Protein AF-A0A2E5YS94-F1 (afdb_monomer)

Structure (mmCIF, N/CA/C/O backbone):
data_AF-A0A2E5YS94-F1
#
_entry.id   AF-A0A2E5YS94-F1
#
loop_
_atom_site.group_PDB
_atom_site.id
_atom_site.type_symbol
_atom_site.label_atom_id
_atom_site.label_alt_id
_atom_site.label_comp_id
_atom_site.label_asym_id
_atom_site.label_entity_id
_atom_site.label_seq_id
_atom_site.pdbx_PDB_ins_code
_atom_site.Cartn_x
_atom_site.Cartn_y
_atom_site.Cartn_z
_atom_site.occupancy
_atom_site.B_iso_or_equiv
_atom_site.auth_seq_id
_atom_site.auth_comp_id
_atom_site.auth_asym_id
_atom_site.auth_atom_id
_atom_site.pdbx_PDB_model_num
ATOM 1 N N . MET A 1 1 ? 24.625 27.456 -20.717 1.00 36.41 1 MET A N 1
ATOM 2 C CA . MET A 1 1 ? 24.879 26.157 -21.375 1.00 36.41 1 MET A CA 1
ATOM 3 C C . MET A 1 1 ? 25.627 25.274 -20.383 1.00 36.41 1 MET A C 1
ATOM 5 O O . MET A 1 1 ? 26.798 25.512 -20.169 1.00 36.41 1 MET A O 1
ATOM 9 N N . GLY A 1 2 ? 25.037 24.349 -19.640 1.00 39.19 2 GLY A N 1
ATOM 10 C CA . GLY A 1 2 ? 23.643 24.055 -19.337 1.00 39.19 2 GLY A CA 1
ATOM 11 C C . GLY A 1 2 ? 23.580 23.777 -17.833 1.00 39.19 2 GLY A C 1
ATOM 12 O O . GLY A 1 2 ? 24.476 23.140 -17.282 1.00 39.19 2 GLY A O 1
ATOM 13 N N . ASP A 1 3 ? 22.567 24.335 -17.184 1.00 29.34 3 ASP A N 1
ATOM 14 C CA . ASP A 1 3 ? 22.251 24.067 -15.788 1.00 29.34 3 ASP A CA 1
ATOM 15 C C . ASP A 1 3 ? 21.700 22.638 -15.707 1.00 29.34 3 ASP A C 1
ATOM 17 O O . ASP A 1 3 ? 20.654 22.329 -16.284 1.00 29.34 3 ASP A O 1
ATOM 21 N N . GLN A 1 4 ? 22.461 21.732 -15.093 1.00 33.88 4 GLN A N 1
ATOM 22 C CA . GLN A 1 4 ? 22.005 20.374 -14.833 1.00 33.88 4 GLN A CA 1
ATOM 23 C C . GLN A 1 4 ? 21.021 20.439 -13.671 1.00 33.88 4 GLN A C 1
ATOM 25 O O . GLN A 1 4 ? 21.405 20.347 -12.505 1.00 33.88 4 GLN A O 1
ATOM 30 N N . GLY A 1 5 ? 19.744 20.605 -14.016 1.00 31.08 5 GLY A N 1
ATOM 31 C CA . GLY A 1 5 ? 18.613 20.468 -13.111 1.00 31.08 5 GLY A CA 1
ATOM 32 C C . GLY A 1 5 ? 18.555 19.056 -12.538 1.00 31.08 5 GLY A C 1
ATOM 33 O O . GLY A 1 5 ? 17.805 18.204 -13.009 1.00 31.08 5 GLY A O 1
ATOM 34 N N . GLY A 1 6 ? 19.357 18.809 -11.503 1.00 33.84 6 GLY A N 1
ATOM 35 C CA . GLY A 1 6 ? 19.202 17.691 -10.591 1.00 33.84 6 GLY A CA 1
ATOM 36 C C . GLY A 1 6 ? 17.886 17.866 -9.850 1.00 33.84 6 GLY A C 1
ATOM 37 O O . GLY A 1 6 ? 17.846 18.460 -8.770 1.00 33.84 6 GLY A O 1
ATOM 38 N N . GLY A 1 7 ? 16.808 17.378 -10.463 1.00 31.78 7 GLY A N 1
ATOM 39 C CA . GLY A 1 7 ? 15.497 17.244 -9.852 1.00 31.78 7 GLY A CA 1
ATOM 40 C C . GLY A 1 7 ? 15.612 16.338 -8.635 1.00 31.78 7 GLY A C 1
ATOM 41 O O . GLY A 1 7 ? 15.482 15.121 -8.729 1.00 31.78 7 GLY A O 1
ATOM 42 N N . HIS A 1 8 ? 15.893 16.942 -7.484 1.00 33.47 8 HIS A N 1
ATOM 43 C CA . HIS A 1 8 ? 15.768 16.305 -6.188 1.00 33.47 8 HIS A CA 1
ATOM 44 C C . HIS A 1 8 ? 14.280 16.023 -5.992 1.00 33.47 8 HIS A C 1
ATOM 46 O O . HIS A 1 8 ? 13.525 16.882 -5.529 1.00 33.47 8 HIS A O 1
ATOM 52 N N . SER A 1 9 ? 13.843 14.836 -6.418 1.00 39.53 9 SER A N 1
ATOM 53 C CA . SER A 1 9 ? 12.488 14.379 -6.151 1.00 39.53 9 SER A CA 1
ATOM 54 C C . SER A 1 9 ? 12.299 14.415 -4.635 1.00 39.53 9 SER A C 1
ATOM 56 O O . SER A 1 9 ? 13.073 13.840 -3.868 1.00 39.53 9 SER A O 1
ATOM 58 N N . ARG A 1 10 ? 11.275 15.147 -4.186 1.00 44.28 10 ARG A N 1
ATOM 59 C CA . ARG A 1 10 ? 10.891 15.260 -2.769 1.00 44.28 10 ARG A CA 1
ATOM 60 C C . ARG A 1 10 ? 10.381 13.926 -2.193 1.00 44.28 10 ARG A C 1
ATOM 62 O O . ARG A 1 10 ? 10.027 13.854 -1.021 1.00 44.28 10 ARG A O 1
ATOM 69 N N . SER A 1 11 ? 10.392 12.862 -2.996 1.00 47.03 11 SER A N 1
ATOM 70 C CA . SER A 1 11 ? 10.355 11.466 -2.579 1.00 47.03 11 SER A CA 1
ATOM 71 C C . SER A 1 11 ? 11.798 10.968 -2.432 1.00 47.03 11 SER A C 1
ATOM 73 O O . SER A 1 11 ? 12.486 10.751 -3.423 1.00 47.03 11 SER A O 1
ATOM 75 N N . GLY A 1 12 ? 12.279 10.792 -1.198 1.00 56.25 12 GLY A N 1
ATOM 76 C CA . GLY A 1 12 ? 13.671 10.426 -0.875 1.00 56.25 12 GLY A CA 1
ATOM 77 C C . GLY A 1 12 ? 14.161 9.044 -1.350 1.00 56.25 12 GLY A C 1
ATOM 78 O O . GLY A 1 12 ? 15.071 8.481 -0.744 1.00 56.25 12 GLY A O 1
ATOM 79 N N . LEU A 1 13 ? 13.574 8.464 -2.397 1.00 66.94 13 LEU A N 1
ATOM 80 C CA . LEU A 1 13 ? 14.035 7.250 -3.058 1.00 66.94 13 LEU A CA 1
ATOM 81 C C . LEU A 1 13 ? 14.157 7.473 -4.563 1.00 66.94 13 LEU A C 1
ATOM 83 O O . LEU A 1 13 ? 13.181 7.800 -5.235 1.00 66.94 13 LEU A O 1
ATOM 87 N N . THR A 1 14 ? 15.341 7.197 -5.103 1.00 86.00 14 THR A N 1
ATOM 88 C CA . THR A 1 14 ? 15.513 7.043 -6.549 1.00 86.00 14 THR A CA 1
ATOM 89 C C . THR A 1 14 ? 14.735 5.818 -7.038 1.00 86.00 14 THR A C 1
ATOM 91 O O . THR A 1 14 ? 14.534 4.855 -6.288 1.00 86.00 14 THR A O 1
ATOM 94 N N . ARG A 1 15 ? 14.335 5.812 -8.317 1.00 91.12 15 ARG A N 1
ATOM 95 C CA . ARG A 1 15 ? 13.712 4.645 -8.972 1.00 91.12 15 ARG A CA 1
ATOM 96 C C . ARG A 1 15 ? 14.505 3.360 -8.721 1.00 91.12 15 ARG A C 1
ATOM 98 O O . ARG A 1 15 ? 13.921 2.337 -8.382 1.00 91.12 15 ARG A O 1
ATOM 105 N N . GLU A 1 16 ? 15.826 3.417 -8.870 1.00 91.50 16 GLU A N 1
ATOM 106 C CA . GLU A 1 16 ? 16.715 2.269 -8.669 1.00 91.50 16 GLU A CA 1
ATOM 107 C C . GLU A 1 16 ? 16.661 1.752 -7.225 1.00 91.50 16 GLU A C 1
ATOM 109 O O . GLU A 1 16 ? 16.495 0.553 -6.991 1.00 91.50 16 GLU A O 1
ATOM 114 N N . ALA A 1 17 ? 16.733 2.655 -6.244 1.00 91.62 17 ALA A N 1
ATOM 115 C CA . ALA A 1 17 ? 16.651 2.284 -4.838 1.00 91.62 17 ALA A CA 1
ATOM 116 C C . ALA A 1 17 ? 15.277 1.687 -4.486 1.00 91.62 17 ALA A C 1
ATOM 118 O O . ALA A 1 17 ? 15.210 0.721 -3.721 1.00 91.62 17 ALA A O 1
ATOM 119 N N . LEU A 1 18 ? 14.194 2.205 -5.077 1.00 94.06 18 LEU A N 1
ATOM 120 C CA . LEU A 1 18 ? 12.846 1.664 -4.920 1.00 94.06 18 LEU A CA 1
ATOM 121 C C . LEU A 1 18 ? 12.717 0.264 -5.546 1.00 94.06 18 LEU A C 1
ATOM 123 O O . LEU A 1 18 ? 12.272 -0.665 -4.868 1.00 94.06 18 LEU A O 1
ATOM 127 N N . ALA A 1 19 ? 13.176 0.078 -6.787 1.00 95.81 19 ALA A N 1
ATOM 128 C CA . ALA A 1 19 ? 13.187 -1.222 -7.464 1.00 95.81 19 ALA A CA 1
ATOM 129 C C . ALA A 1 19 ? 13.991 -2.256 -6.659 1.00 95.81 19 ALA A C 1
ATOM 131 O O . ALA A 1 19 ? 13.513 -3.356 -6.374 1.00 95.81 19 ALA A O 1
ATOM 132 N N . GLY A 1 20 ? 15.177 -1.865 -6.186 1.00 94.75 20 GLY A N 1
ATOM 133 C CA . GLY A 1 20 ? 16.040 -2.691 -5.348 1.00 94.75 20 GLY A CA 1
ATOM 134 C C . GLY A 1 20 ? 15.472 -2.995 -3.958 1.00 94.75 20 GLY A C 1
ATOM 135 O O . GLY A 1 20 ? 15.969 -3.921 -3.306 1.00 94.75 20 GLY A O 1
ATOM 136 N N . ALA A 1 21 ? 14.442 -2.270 -3.508 1.00 94.94 21 ALA A N 1
ATOM 137 C CA . ALA A 1 21 ? 13.751 -2.462 -2.234 1.00 94.94 21 ALA A CA 1
ATOM 138 C C . ALA A 1 21 ? 12.452 -3.280 -2.348 1.00 94.94 21 ALA A C 1
ATOM 140 O O . ALA A 1 21 ? 11.960 -3.737 -1.318 1.00 94.94 21 ALA A O 1
ATOM 141 N N . MET A 1 22 ? 11.921 -3.540 -3.547 1.00 96.12 22 MET A N 1
ATOM 142 C CA . MET A 1 22 ? 10.683 -4.313 -3.751 1.00 96.12 22 MET A CA 1
ATOM 143 C C . MET A 1 22 ? 10.721 -5.721 -3.113 1.00 96.12 22 MET A C 1
ATOM 145 O O . MET A 1 22 ? 11.803 -6.252 -2.820 1.00 96.12 22 MET A O 1
ATOM 149 N N . PRO A 1 23 ? 9.562 -6.370 -2.876 1.00 96.88 23 PRO A N 1
ATOM 150 C CA . PRO A 1 23 ? 9.517 -7.774 -2.475 1.00 96.88 23 PRO A CA 1
ATOM 151 C C . PRO A 1 23 ? 10.349 -8.675 -3.399 1.00 96.88 23 PRO A C 1
ATOM 153 O O . PRO A 1 23 ? 10.361 -8.499 -4.614 1.00 96.88 23 PRO A O 1
ATOM 156 N N . ARG A 1 24 ? 11.046 -9.663 -2.820 1.00 95.56 24 ARG A N 1
ATOM 157 C CA . ARG A 1 24 ? 12.004 -10.507 -3.560 1.00 95.56 24 ARG A CA 1
ATOM 158 C C . ARG A 1 24 ? 11.378 -11.268 -4.726 1.00 95.56 24 ARG A C 1
ATOM 160 O O . ARG A 1 24 ? 12.038 -11.396 -5.746 1.00 95.56 24 ARG A O 1
ATOM 167 N N . SER A 1 25 ? 10.147 -11.753 -4.575 1.00 96.81 25 SER A N 1
ATOM 168 C CA . SER A 1 25 ? 9.416 -12.424 -5.655 1.00 96.81 25 SER A CA 1
ATOM 169 C C . SER A 1 25 ? 9.249 -11.504 -6.863 1.00 96.81 25 SER A C 1
ATOM 171 O O . SER A 1 25 ? 9.640 -11.870 -7.959 1.00 96.81 25 SER A O 1
ATOM 173 N N . LEU A 1 26 ? 8.828 -10.256 -6.648 1.00 97.25 26 LEU A N 1
ATOM 174 C CA . LEU A 1 26 ? 8.667 -9.276 -7.728 1.00 97.25 26 LEU A CA 1
ATOM 175 C C . LEU A 1 26 ? 9.990 -8.866 -8.384 1.00 97.25 26 LEU A C 1
ATOM 177 O O . LEU A 1 26 ? 10.011 -8.556 -9.572 1.00 97.25 26 LEU A O 1
ATOM 181 N N . ILE A 1 27 ? 11.094 -8.863 -7.633 1.00 96.38 27 ILE A N 1
ATOM 182 C CA . ILE A 1 27 ? 12.433 -8.664 -8.207 1.00 96.38 27 ILE A CA 1
ATOM 183 C C . ILE A 1 27 ? 12.813 -9.863 -9.081 1.00 96.38 27 ILE A C 1
ATOM 185 O O . ILE A 1 27 ? 13.228 -9.672 -10.219 1.00 96.38 27 ILE A O 1
ATOM 189 N N . ALA A 1 28 ? 12.651 -11.085 -8.569 1.00 96.38 28 ALA A N 1
ATOM 190 C CA . ALA A 1 28 ? 12.982 -12.313 -9.293 1.00 96.38 28 ALA A CA 1
ATOM 191 C C . ALA A 1 28 ? 12.127 -12.502 -10.558 1.00 96.38 28 ALA A C 1
ATOM 193 O O . ALA A 1 28 ? 12.616 -13.019 -11.555 1.00 96.38 28 ALA A O 1
ATOM 194 N N . GLU A 1 29 ? 10.878 -12.040 -10.531 1.00 96.25 29 GLU A N 1
ATOM 195 C CA . GLU A 1 29 ? 9.954 -12.033 -11.670 1.00 96.25 29 GLU A CA 1
ATOM 196 C C . GLU A 1 29 ? 10.225 -10.888 -12.670 1.00 96.25 29 GLU A C 1
ATOM 198 O O . GLU A 1 29 ? 9.516 -10.772 -13.666 1.00 96.25 29 GLU A O 1
ATOM 203 N N . GLY A 1 30 ? 11.197 -10.001 -12.415 1.00 95.69 30 GLY A N 1
ATOM 204 C CA . GLY A 1 30 ? 11.502 -8.862 -13.295 1.00 95.69 30 GLY A CA 1
ATOM 205 C C . GLY A 1 30 ? 10.452 -7.740 -13.286 1.00 95.69 30 GLY A C 1
ATOM 206 O O . GLY A 1 30 ? 10.444 -6.884 -14.165 1.00 95.69 30 GLY A O 1
ATOM 207 N N . ARG A 1 31 ? 9.556 -7.713 -12.292 1.00 96.62 31 ARG A N 1
ATOM 208 C CA . ARG A 1 31 ? 8.431 -6.757 -12.193 1.00 96.62 31 ARG A CA 1
ATOM 209 C C . ARG A 1 31 ? 8.787 -5.487 -11.417 1.00 96.62 31 ARG A C 1
ATOM 211 O O . ARG A 1 31 ? 8.121 -4.462 -11.538 1.00 96.62 31 ARG A O 1
ATOM 218 N N . ALA A 1 32 ? 9.844 -5.545 -10.606 1.00 95.94 32 ALA A N 1
ATOM 219 C CA . ALA A 1 32 ? 10.215 -4.474 -9.681 1.00 95.94 32 ALA A CA 1
ATOM 220 C C . ALA A 1 32 ? 10.527 -3.132 -10.364 1.00 95.94 32 ALA A C 1
ATOM 222 O O . ALA A 1 32 ? 10.193 -2.081 -9.820 1.00 95.94 32 ALA A O 1
ATOM 223 N N . GLU A 1 33 ? 11.156 -3.156 -11.539 1.00 95.62 33 GLU A N 1
ATOM 224 C CA . GLU A 1 33 ? 11.571 -1.939 -12.239 1.00 95.62 33 GLU A CA 1
ATOM 225 C C . GLU A 1 33 ? 10.386 -1.162 -12.815 1.00 95.62 33 GLU A C 1
ATOM 227 O O . GLU A 1 33 ? 10.286 0.047 -12.603 1.00 95.62 33 GLU A O 1
ATOM 232 N N . ARG A 1 34 ? 9.451 -1.860 -13.470 1.00 96.00 34 ARG A N 1
ATOM 233 C CA . ARG A 1 34 ? 8.215 -1.259 -13.990 1.00 96.00 34 ARG A CA 1
ATOM 234 C C . ARG A 1 34 ? 7.374 -0.662 -12.866 1.00 96.00 34 ARG A C 1
ATOM 236 O O . ARG A 1 34 ? 6.922 0.473 -12.986 1.00 96.00 34 ARG A O 1
ATOM 243 N N . LEU A 1 35 ? 7.229 -1.390 -11.756 1.00 97.00 35 LEU A N 1
ATOM 244 C CA . LEU A 1 35 ? 6.558 -0.882 -10.560 1.00 97.00 35 LEU A CA 1
ATOM 245 C C . LEU A 1 35 ? 7.230 0.380 -10.020 1.00 97.00 35 LEU A C 1
ATOM 247 O O . LEU A 1 35 ? 6.544 1.348 -9.720 1.00 97.00 35 LEU A O 1
ATOM 251 N N . ALA A 1 36 ? 8.558 0.389 -9.894 1.00 96.88 36 ALA A N 1
ATOM 252 C CA . ALA A 1 36 ? 9.275 1.551 -9.381 1.00 96.88 36 ALA A CA 1
ATOM 253 C C . ALA A 1 36 ? 9.157 2.772 -10.308 1.00 96.88 36 ALA A C 1
ATOM 255 O O . ALA A 1 36 ? 9.045 3.893 -9.817 1.00 96.88 36 ALA A O 1
ATOM 256 N N . LEU A 1 37 ? 9.166 2.561 -11.628 1.00 95.88 37 LEU A N 1
ATOM 257 C CA . LEU A 1 37 ? 8.985 3.624 -12.615 1.00 95.88 37 LEU A CA 1
ATOM 258 C C . LEU A 1 37 ? 7.601 4.277 -12.495 1.00 95.88 37 LEU A C 1
ATOM 260 O O . LEU A 1 37 ? 7.521 5.493 -12.331 1.00 95.88 37 LEU A O 1
ATOM 264 N N . ASP A 1 38 ? 6.530 3.481 -12.535 1.00 96.88 38 ASP A N 1
ATOM 265 C CA . ASP A 1 38 ? 5.156 3.989 -12.410 1.00 96.88 38 ASP A CA 1
ATOM 266 C C . ASP A 1 38 ? 4.925 4.648 -11.041 1.00 96.88 38 ASP A C 1
ATOM 268 O O . ASP A 1 38 ? 4.337 5.726 -10.952 1.00 96.88 38 ASP A O 1
ATOM 272 N N . TRP A 1 39 ? 5.474 4.063 -9.974 1.00 97.19 39 TRP A N 1
ATOM 273 C CA . TRP A 1 39 ? 5.382 4.615 -8.626 1.00 97.19 39 TRP A CA 1
ATOM 274 C C . TRP A 1 39 ? 5.988 6.015 -8.523 1.00 97.19 39 TRP A C 1
ATOM 276 O O . TRP A 1 39 ? 5.341 6.916 -7.990 1.00 97.19 39 TRP A O 1
ATOM 286 N N . VAL A 1 40 ? 7.210 6.213 -9.030 1.00 96.12 40 VAL A N 1
ATOM 287 C CA . VAL A 1 40 ? 7.873 7.528 -9.025 1.00 96.12 40 VAL A CA 1
ATOM 288 C C . VAL A 1 40 ? 7.088 8.522 -9.878 1.00 96.12 40 VAL A C 1
ATOM 290 O O . VAL A 1 40 ? 6.778 9.607 -9.395 1.00 96.12 40 VAL A O 1
ATOM 293 N N . ALA A 1 41 ? 6.662 8.125 -11.082 1.00 95.88 41 ALA A N 1
ATOM 294 C CA . ALA A 1 41 ? 5.882 8.991 -11.967 1.00 95.88 41 ALA A CA 1
ATOM 295 C C . ALA A 1 41 ? 4.569 9.473 -11.319 1.00 95.88 41 ALA A C 1
ATOM 297 O O . ALA A 1 41 ? 4.186 10.636 -11.459 1.00 95.88 41 ALA A O 1
ATOM 298 N N . ARG A 1 42 ? 3.883 8.604 -10.566 1.00 96.75 42 ARG A N 1
ATOM 299 C CA . ARG A 1 42 ? 2.663 8.965 -9.824 1.00 96.75 42 ARG A CA 1
ATOM 300 C C . ARG A 1 42 ? 2.934 9.901 -8.656 1.00 96.75 42 ARG A C 1
ATOM 302 O O . ARG A 1 42 ? 2.129 10.795 -8.410 1.00 96.75 42 ARG A O 1
ATOM 309 N N . VAL A 1 43 ? 4.037 9.700 -7.938 1.00 96.31 43 VAL A N 1
ATOM 310 C CA . VAL A 1 43 ? 4.437 10.607 -6.855 1.00 96.31 43 VAL A CA 1
ATOM 311 C C . VAL A 1 43 ? 4.773 11.989 -7.411 1.00 96.31 43 VAL A C 1
ATOM 313 O O . VAL A 1 43 ? 4.297 12.982 -6.866 1.00 96.31 43 VAL A O 1
ATOM 316 N N . ASP A 1 44 ? 5.537 12.061 -8.502 1.00 95.00 44 ASP A N 1
ATOM 317 C CA . ASP A 1 44 ? 5.898 13.332 -9.136 1.00 95.00 44 ASP A CA 1
ATOM 318 C C . ASP A 1 44 ? 4.647 14.078 -9.627 1.00 95.00 44 ASP A C 1
ATOM 320 O O . ASP A 1 44 ? 4.518 15.282 -9.398 1.00 95.00 44 ASP A O 1
ATOM 324 N N . ARG A 1 45 ? 3.676 13.357 -10.210 1.00 96.00 45 ARG A N 1
ATOM 325 C CA . ARG A 1 45 ? 2.370 13.920 -10.586 1.00 96.00 45 ARG A CA 1
ATOM 326 C C . ARG A 1 45 ? 1.613 14.476 -9.380 1.00 96.00 45 ARG A C 1
ATOM 328 O O . ARG A 1 45 ? 1.200 15.629 -9.419 1.00 96.00 45 ARG A O 1
ATOM 335 N N . ALA A 1 46 ? 1.484 13.699 -8.303 1.00 95.06 46 ALA A N 1
ATOM 336 C CA . ALA A 1 46 ? 0.802 14.156 -7.093 1.00 95.06 46 ALA A CA 1
ATOM 337 C C . ALA A 1 46 ? 1.450 15.434 -6.531 1.00 95.06 46 ALA A C 1
ATOM 339 O O . ALA A 1 46 ? 0.760 16.391 -6.192 1.00 95.06 46 ALA A O 1
ATOM 340 N N . VAL A 1 47 ? 2.784 15.500 -6.500 1.00 94.38 47 VAL A N 1
ATOM 341 C CA . VAL A 1 47 ? 3.500 16.702 -6.048 1.00 94.38 47 VAL A CA 1
ATOM 342 C C . VAL A 1 47 ? 3.229 17.903 -6.958 1.00 94.38 47 VAL A C 1
ATOM 344 O O . VAL A 1 47 ? 3.039 19.008 -6.446 1.00 94.38 47 VAL A O 1
ATOM 347 N N . ALA A 1 48 ? 3.204 17.711 -8.279 1.00 94.88 48 ALA A N 1
ATOM 348 C CA . ALA A 1 48 ? 2.896 18.776 -9.237 1.00 94.88 48 ALA A CA 1
ATOM 349 C C . ALA A 1 48 ? 1.465 19.318 -9.072 1.00 94.88 48 ALA A C 1
ATOM 351 O O . ALA A 1 48 ? 1.236 20.512 -9.248 1.00 94.88 48 ALA A O 1
ATOM 352 N N . GLU A 1 49 ? 0.529 18.460 -8.672 1.00 95.56 49 GLU A N 1
ATOM 353 C CA . GLU A 1 49 ? -0.871 18.805 -8.397 1.00 95.56 49 GLU A CA 1
ATOM 354 C C . GLU A 1 49 ? -1.087 19.403 -6.990 1.00 95.56 49 GLU A C 1
ATOM 356 O O . GLU A 1 49 ? -2.202 19.779 -6.639 1.00 95.56 49 GLU A O 1
ATOM 361 N N . GLY A 1 50 ? -0.034 19.526 -6.171 1.00 93.69 50 GLY A N 1
ATOM 362 C CA . GLY A 1 50 ? -0.136 20.015 -4.790 1.00 93.69 50 GLY A CA 1
ATOM 363 C C . GLY A 1 50 ? -0.714 18.990 -3.805 1.00 93.69 50 GLY A C 1
ATOM 364 O O . GLY A 1 50 ? -1.058 19.338 -2.673 1.00 93.69 50 GLY A O 1
ATOM 365 N N . GLU A 1 51 ? -0.795 17.728 -4.216 1.00 94.12 51 GLU A N 1
ATOM 366 C CA . GLU A 1 51 ? -1.294 16.604 -3.433 1.00 94.12 51 GLU A CA 1
ATOM 367 C C . GLU A 1 51 ? -0.186 15.976 -2.557 1.00 94.12 51 GLU A C 1
ATOM 369 O O . GLU A 1 51 ? 1.015 16.200 -2.760 1.00 94.12 51 GLU A O 1
ATOM 374 N N . PRO A 1 52 ? -0.551 15.156 -1.553 1.00 93.69 52 PRO A N 1
ATOM 375 C CA . PRO A 1 52 ? 0.414 14.381 -0.779 1.00 93.69 52 PRO A CA 1
ATOM 376 C C . PRO A 1 52 ? 1.311 13.499 -1.665 1.00 93.69 52 PRO A C 1
ATOM 378 O O . PRO A 1 52 ? 0.820 12.793 -2.543 1.00 93.69 52 PRO A O 1
ATOM 381 N N . ALA A 1 53 ? 2.619 13.481 -1.379 1.00 94.50 53 ALA A N 1
ATOM 382 C CA . ALA A 1 53 ? 3.657 12.793 -2.159 1.00 94.50 53 ALA A CA 1
ATOM 383 C C . ALA A 1 53 ? 3.657 11.255 -1.993 1.00 94.50 53 ALA A C 1
ATOM 385 O O . ALA A 1 53 ? 4.631 10.647 -1.532 1.00 94.50 53 ALA A O 1
ATOM 386 N N . PHE A 1 54 ? 2.550 10.626 -2.373 1.00 95.94 54 PHE A N 1
ATOM 387 C CA . PHE A 1 54 ? 2.350 9.182 -2.401 1.00 95.94 54 PHE A CA 1
ATOM 388 C C . PHE A 1 54 ? 1.842 8.765 -3.780 1.00 95.94 54 PHE A C 1
ATOM 390 O O . PHE A 1 54 ? 1.104 9.524 -4.410 1.00 95.94 54 PHE A O 1
ATOM 397 N N . PRO A 1 55 ? 2.172 7.555 -4.256 1.00 97.12 55 PRO A N 1
ATOM 398 C CA . PRO A 1 55 ? 1.552 7.059 -5.471 1.00 97.12 55 PRO A CA 1
ATOM 399 C C . PRO A 1 55 ? 0.059 6.808 -5.215 1.00 97.12 55 PRO A C 1
ATOM 401 O O . PRO A 1 55 ? -0.338 6.344 -4.139 1.00 97.12 55 PRO A O 1
ATOM 404 N N . ARG A 1 56 ? -0.762 7.099 -6.222 1.00 96.94 56 ARG A N 1
ATOM 405 C CA . ARG A 1 56 ? -2.220 6.966 -6.158 1.00 96.94 56 ARG A CA 1
ATOM 406 C C . ARG A 1 56 ? -2.696 5.953 -7.190 1.00 96.94 56 ARG A C 1
ATOM 408 O O . ARG A 1 56 ? -2.273 6.005 -8.350 1.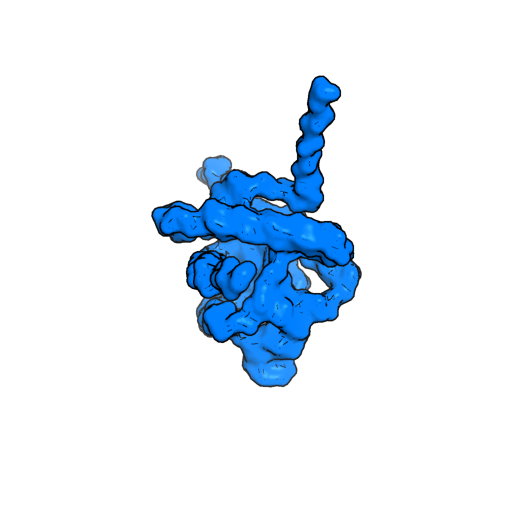00 96.94 56 ARG A O 1
ATOM 415 N N . TYR A 1 57 ? -3.550 5.028 -6.760 1.00 97.44 57 TYR A N 1
ATOM 416 C CA . TYR A 1 57 ? -4.103 3.975 -7.611 1.00 97.44 57 TYR A CA 1
ATOM 417 C C . TYR A 1 57 ? -5.614 3.823 -7.404 1.00 97.44 57 TYR A C 1
ATOM 419 O O . TYR A 1 57 ? -6.071 3.889 -6.266 1.00 97.44 57 TYR A O 1
ATOM 427 N N . PRO A 1 58 ? -6.398 3.526 -8.451 1.00 96.62 58 PRO A N 1
ATOM 428 C CA . 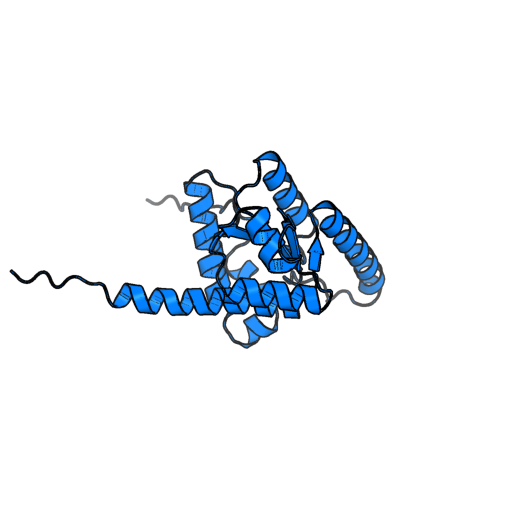PRO A 1 58 ? -7.823 3.253 -8.297 1.00 96.62 58 PRO A CA 1
ATOM 429 C C . PRO A 1 58 ? -8.073 1.951 -7.528 1.00 96.62 58 PRO A C 1
ATOM 431 O O . PRO A 1 58 ? -7.404 0.939 -7.775 1.00 96.62 58 PRO A O 1
ATOM 434 N N . LEU A 1 59 ? -9.080 1.937 -6.644 1.00 96.50 59 LEU A N 1
ATOM 435 C CA . LEU A 1 59 ? -9.517 0.712 -5.966 1.00 96.50 59 LEU A CA 1
ATOM 436 C C . LEU A 1 59 ? -10.230 -0.218 -6.960 1.00 96.50 59 LEU A C 1
ATOM 438 O O . LEU A 1 59 ? -11.436 -0.131 -7.173 1.00 96.50 59 LEU A O 1
ATOM 442 N N . CYS A 1 60 ? -9.493 -1.147 -7.566 1.00 96.00 60 CYS A N 1
ATOM 443 C CA . CYS A 1 60 ? -10.065 -2.128 -8.488 1.00 96.00 60 CYS A CA 1
ATOM 444 C C . CYS A 1 60 ? -10.447 -3.449 -7.793 1.00 96.00 60 CYS A C 1
ATOM 446 O O . CYS A 1 60 ? -10.038 -3.728 -6.663 1.00 96.00 60 CYS A O 1
ATOM 448 N N . ALA A 1 61 ? -11.175 -4.314 -8.508 1.00 96.38 61 ALA A N 1
ATOM 449 C CA . ALA A 1 61 ? -11.553 -5.645 -8.026 1.00 96.38 61 ALA A CA 1
ATOM 450 C C . ALA A 1 61 ? -10.344 -6.491 -7.579 1.00 96.38 61 ALA A C 1
ATOM 452 O O . ALA A 1 61 ? -10.391 -7.120 -6.525 1.00 96.38 61 ALA A O 1
ATOM 453 N N . GLY A 1 62 ? -9.232 -6.449 -8.323 1.00 97.56 62 GLY A N 1
ATOM 454 C CA . GLY A 1 62 ? -8.009 -7.169 -7.957 1.00 97.56 62 GLY A CA 1
ATOM 455 C C . GLY A 1 62 ? -7.420 -6.705 -6.620 1.00 97.56 62 GLY A C 1
ATOM 456 O O . GLY A 1 62 ? -7.035 -7.533 -5.796 1.00 97.56 62 GLY A O 1
ATOM 457 N N . LEU A 1 63 ? -7.402 -5.391 -6.360 1.00 97.88 63 LEU A N 1
ATOM 458 C CA . LEU A 1 63 ? -6.917 -4.852 -5.085 1.00 97.88 63 LEU A CA 1
ATOM 459 C C . LEU A 1 63 ? -7.861 -5.206 -3.937 1.00 97.88 63 LEU A C 1
ATOM 461 O O . LEU A 1 63 ? -7.388 -5.579 -2.865 1.00 97.88 63 LEU A O 1
ATOM 465 N N . ARG A 1 64 ? -9.181 -5.173 -4.169 1.00 98.06 64 ARG A N 1
ATOM 466 C CA . ARG A 1 64 ? -10.181 -5.634 -3.191 1.00 98.06 64 ARG A CA 1
ATOM 467 C C . ARG A 1 64 ? -9.935 -7.094 -2.798 1.00 98.06 64 ARG A C 1
ATOM 469 O O . ARG A 1 64 ? -9.850 -7.393 -1.611 1.00 98.06 64 ARG A O 1
ATOM 476 N N . VAL A 1 65 ? -9.721 -7.982 -3.772 1.00 97.88 65 VAL A N 1
ATOM 477 C CA . VAL A 1 65 ? -9.393 -9.397 -3.517 1.00 97.88 65 VAL A CA 1
ATOM 478 C C . VAL A 1 65 ? -8.069 -9.538 -2.761 1.00 97.88 65 VAL A C 1
ATOM 480 O O . VAL A 1 65 ? -8.003 -10.267 -1.771 1.00 97.88 65 VAL A O 1
ATOM 483 N N . ALA A 1 66 ? -7.018 -8.821 -3.170 1.00 98.19 66 ALA A N 1
ATOM 484 C CA . ALA A 1 66 ? -5.720 -8.880 -2.498 1.00 98.19 66 ALA A CA 1
ATOM 485 C C . ALA A 1 66 ? -5.805 -8.445 -1.023 1.00 98.19 66 ALA A C 1
ATOM 487 O O . ALA A 1 66 ? -5.213 -9.092 -0.153 1.00 98.19 66 ALA A O 1
ATOM 488 N N . LEU A 1 67 ? -6.566 -7.385 -0.735 1.00 98.31 67 LEU A N 1
ATOM 489 C CA . LEU A 1 67 ? -6.808 -6.885 0.618 1.00 98.31 67 LEU A CA 1
ATOM 490 C C . LEU A 1 67 ? -7.659 -7.849 1.452 1.00 98.31 67 LEU A C 1
ATOM 492 O O . LEU A 1 67 ? -7.305 -8.144 2.597 1.00 98.31 67 LEU A O 1
ATOM 496 N N . PHE A 1 68 ? -8.737 -8.381 0.875 1.00 96.69 68 PHE A N 1
ATOM 497 C CA . PHE A 1 68 ? -9.588 -9.377 1.521 1.00 96.69 68 PHE A CA 1
ATOM 498 C C . PHE A 1 68 ? -8.790 -10.626 1.921 1.00 96.69 68 PHE A C 1
ATOM 500 O O . PHE A 1 68 ? -8.851 -11.063 3.072 1.00 96.69 68 PHE A O 1
ATOM 507 N N . GLU A 1 69 ? -7.967 -11.159 1.016 1.00 97.31 69 GLU A N 1
ATOM 508 C CA . GLU A 1 69 ? -7.119 -12.326 1.286 1.00 97.31 69 GLU A CA 1
ATOM 509 C C . GLU A 1 69 ? -6.032 -12.028 2.327 1.00 97.31 69 GLU A C 1
ATOM 511 O O . GLU A 1 69 ? -5.745 -12.859 3.196 1.00 97.31 69 GLU A O 1
ATOM 516 N N . ALA A 1 70 ? -5.446 -10.827 2.307 1.00 98.06 70 ALA A N 1
ATOM 517 C CA . ALA A 1 70 ? -4.520 -10.400 3.353 1.00 98.06 70 ALA A CA 1
ATOM 518 C C . ALA A 1 70 ? -5.208 -10.369 4.729 1.00 98.06 70 ALA A C 1
ATOM 520 O O . ALA A 1 70 ? -4.645 -10.867 5.711 1.00 98.06 70 ALA A O 1
ATOM 521 N N . ARG A 1 71 ? -6.439 -9.849 4.810 1.00 97.69 71 ARG A N 1
ATOM 522 C CA . ARG A 1 71 ? -7.233 -9.843 6.047 1.00 97.69 71 ARG A CA 1
ATOM 523 C C . ARG A 1 71 ? -7.592 -11.256 6.490 1.00 97.69 71 ARG A C 1
ATOM 525 O O . ARG A 1 71 ? -7.405 -11.577 7.663 1.00 97.69 71 ARG A O 1
ATOM 532 N N . ARG A 1 72 ? -8.061 -12.112 5.577 1.00 97.06 72 ARG A N 1
ATOM 533 C CA . ARG A 1 72 ? -8.403 -13.518 5.856 1.00 97.06 72 ARG A CA 1
ATOM 534 C C . ARG A 1 72 ? -7.208 -14.279 6.432 1.00 97.06 72 ARG A C 1
ATOM 536 O O . ARG A 1 72 ? -7.363 -15.054 7.371 1.00 97.06 72 ARG A O 1
ATOM 543 N N . ALA A 1 73 ? -6.008 -13.992 5.936 1.00 97.56 73 ALA A N 1
ATOM 544 C CA . ALA A 1 73 ? -4.758 -14.554 6.435 1.00 97.56 73 ALA A CA 1
ATOM 545 C C . ALA A 1 73 ? -4.234 -13.901 7.735 1.00 97.56 73 ALA A C 1
ATOM 547 O O . ALA A 1 73 ? -3.128 -14.231 8.161 1.00 97.56 73 ALA A O 1
ATOM 548 N N . ARG A 1 74 ? -4.983 -12.978 8.361 1.00 97.50 74 ARG A N 1
ATOM 549 C CA . ARG A 1 74 ? -4.574 -12.190 9.544 1.00 97.50 74 ARG A CA 1
ATOM 550 C C . ARG A 1 74 ? -3.277 -11.398 9.333 1.00 97.50 74 ARG A C 1
ATOM 552 O O . ARG A 1 74 ? -2.461 -11.259 10.236 1.00 97.50 74 ARG A O 1
ATOM 559 N N . ARG A 1 75 ? -3.088 -10.873 8.120 1.00 97.94 75 ARG A N 1
ATOM 560 C CA . ARG A 1 75 ? -1.916 -10.083 7.698 1.00 97.94 75 ARG A CA 1
ATOM 561 C C . ARG A 1 75 ? -2.260 -8.610 7.497 1.00 97.94 75 ARG A C 1
ATOM 563 O O . ARG A 1 75 ? -1.589 -7.931 6.726 1.00 97.94 75 ARG A O 1
ATOM 570 N N . VAL A 1 76 ? -3.317 -8.129 8.145 1.00 98.19 76 VAL A N 1
ATOM 571 C CA . VAL A 1 76 ? -3.748 -6.732 8.082 1.00 98.19 76 VAL A CA 1
ATOM 572 C C . VAL A 1 76 ? -3.849 -6.171 9.489 1.00 98.19 76 VAL A C 1
ATOM 574 O O . VAL A 1 76 ? -4.448 -6.790 10.367 1.00 98.19 76 VAL A O 1
ATOM 577 N N . VAL A 1 77 ? -3.299 -4.977 9.670 1.00 98.12 77 VAL A N 1
ATOM 578 C CA . VAL A 1 77 ? -3.425 -4.168 10.881 1.00 98.12 77 VAL A CA 1
ATOM 579 C C . VAL A 1 77 ? -4.247 -2.928 10.543 1.00 98.12 77 VAL A C 1
ATOM 581 O O . VAL A 1 77 ? -3.991 -2.272 9.537 1.00 98.12 77 VAL A O 1
ATOM 584 N N . ARG A 1 78 ? -5.260 -2.614 11.352 1.00 97.06 78 ARG A N 1
ATOM 585 C CA . ARG A 1 78 ? -6.166 -1.482 11.109 1.00 97.06 78 ARG A CA 1
ATOM 586 C C . ARG A 1 78 ? -5.602 -0.194 11.709 1.00 97.06 78 ARG A C 1
ATOM 588 O O . ARG A 1 78 ? -5.153 -0.195 12.851 1.00 97.06 78 ARG A O 1
ATOM 595 N N . GLY A 1 79 ? -5.715 0.906 10.966 1.00 96.81 79 GLY A N 1
ATOM 596 C CA . GLY A 1 79 ? -5.376 2.251 11.428 1.00 96.81 79 GLY A CA 1
ATOM 597 C C . GLY A 1 79 ? -3.874 2.527 11.547 1.00 96.81 79 GLY A C 1
ATOM 598 O O . GLY A 1 79 ? -3.043 1.620 11.537 1.00 96.81 79 GLY A O 1
ATOM 599 N N . LEU A 1 80 ? -3.530 3.813 11.669 1.00 96.88 80 LEU A N 1
ATOM 600 C CA . LEU A 1 80 ? -2.139 4.258 11.822 1.00 96.88 80 LEU A CA 1
ATOM 601 C C . LEU A 1 80 ? -1.548 3.882 13.181 1.00 96.88 80 LEU A C 1
ATOM 603 O O . LEU A 1 80 ? -0.403 3.456 13.238 1.00 96.88 80 LEU A O 1
ATOM 607 N N . GLU A 1 81 ? -2.327 3.996 14.257 1.00 96.81 81 GLU A N 1
ATOM 608 C CA . GLU A 1 81 ? -1.877 3.646 15.610 1.00 96.81 81 GLU A CA 1
ATOM 609 C C . GLU A 1 81 ? -1.551 2.152 15.724 1.00 96.81 81 GLU A C 1
ATOM 611 O O . GLU A 1 81 ? -0.475 1.776 16.189 1.00 96.81 81 GLU A O 1
ATOM 616 N N . GLY A 1 82 ? -2.438 1.294 15.208 1.00 97.38 82 GLY A N 1
ATOM 617 C CA . GLY A 1 82 ? -2.187 -0.143 15.144 1.00 97.38 82 GLY A CA 1
ATOM 618 C C . GLY A 1 82 ? -0.937 -0.460 14.323 1.00 97.38 82 GLY A C 1
ATOM 619 O O . GLY A 1 82 ? -0.104 -1.263 14.750 1.00 97.38 82 GLY A O 1
ATOM 620 N N . ALA A 1 83 ? -0.779 0.188 13.164 1.00 97.75 83 ALA A N 1
ATOM 621 C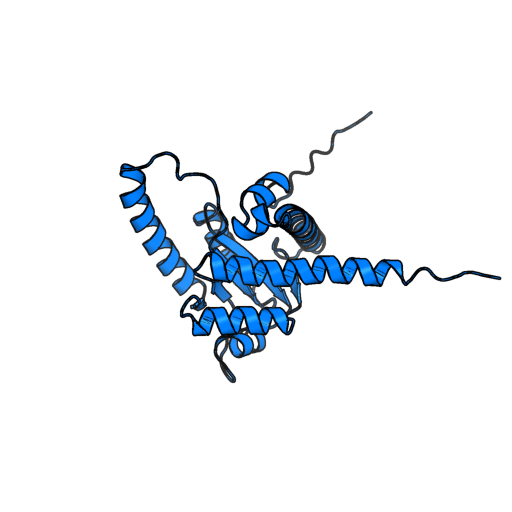 CA . ALA A 1 83 ? 0.402 0.017 12.326 1.00 97.75 83 ALA A CA 1
ATOM 622 C C . ALA A 1 83 ? 1.688 0.429 13.061 1.00 97.75 83 ALA A C 1
ATOM 624 O O . ALA A 1 83 ? 2.658 -0.327 13.047 1.00 97.75 83 ALA A O 1
ATOM 625 N N . GLU A 1 84 ? 1.690 1.571 13.753 1.00 97.44 84 GLU A N 1
ATOM 626 C CA . GLU A 1 84 ? 2.834 2.036 14.544 1.00 97.44 84 GLU A CA 1
ATOM 627 C C . GLU A 1 84 ? 3.198 1.056 15.668 1.00 97.44 84 GLU A C 1
ATOM 629 O O . GLU A 1 84 ? 4.373 0.712 15.815 1.00 97.44 84 GLU A O 1
ATOM 634 N N . GLY A 1 85 ? 2.212 0.535 16.406 1.00 97.12 85 GLY A N 1
ATOM 635 C CA . GLY A 1 85 ? 2.447 -0.461 17.456 1.00 97.12 85 GLY A CA 1
ATOM 636 C C . GLY A 1 85 ? 3.007 -1.788 16.924 1.00 97.12 85 GLY A C 1
ATOM 637 O O . GLY A 1 85 ? 3.935 -2.365 17.508 1.00 97.12 85 GLY A O 1
ATOM 638 N N . ALA A 1 86 ? 2.488 -2.263 15.787 1.00 96.19 86 ALA A N 1
ATOM 639 C CA . ALA A 1 86 ? 2.980 -3.472 15.128 1.00 96.19 86 ALA A CA 1
ATOM 640 C C . ALA A 1 86 ? 4.426 -3.295 14.634 1.00 96.19 86 ALA A C 1
ATOM 642 O O . ALA A 1 86 ? 5.281 -4.139 14.918 1.00 96.19 86 ALA A O 1
ATOM 643 N N . LEU A 1 87 ? 4.720 -2.173 13.970 1.00 95.81 87 LEU A N 1
ATOM 644 C CA . LEU A 1 87 ? 6.060 -1.837 13.481 1.00 95.81 87 LEU A CA 1
ATOM 645 C C . LEU A 1 87 ? 7.066 -1.696 14.626 1.00 95.81 87 LEU A C 1
ATOM 647 O O . LEU A 1 87 ? 8.143 -2.287 14.559 1.00 95.81 87 LEU A O 1
ATOM 651 N N . GLY A 1 88 ? 6.701 -1.020 15.718 1.00 94.12 88 GLY A N 1
ATOM 652 C CA . GLY A 1 88 ? 7.567 -0.886 16.893 1.00 94.12 88 GLY A CA 1
ATOM 653 C C . GLY A 1 88 ? 7.846 -2.219 17.600 1.00 94.12 88 GLY A C 1
ATOM 654 O O . GLY A 1 88 ? 8.916 -2.429 18.171 1.00 94.12 88 GLY A O 1
ATOM 655 N N . THR A 1 89 ? 6.916 -3.174 17.553 1.00 91.62 89 THR A N 1
ATOM 656 C CA . THR A 1 89 ? 7.159 -4.539 18.061 1.00 91.62 89 THR A CA 1
ATOM 657 C C . THR A 1 89 ? 8.147 -5.298 17.181 1.00 91.62 89 THR A C 1
ATOM 659 O O . THR A 1 89 ? 9.034 -5.989 17.683 1.00 91.62 89 THR A O 1
ATOM 662 N N . GLN A 1 90 ? 8.045 -5.132 15.867 1.00 89.06 90 GLN A N 1
ATOM 663 C CA . GLN A 1 90 ? 8.921 -5.807 14.914 1.00 89.06 90 GLN A CA 1
ATOM 664 C C . GLN A 1 90 ? 10.326 -5.223 14.906 1.00 89.06 90 GLN A C 1
ATOM 666 O O . GLN A 1 90 ? 11.283 -5.984 14.844 1.00 89.06 90 GLN A O 1
ATOM 671 N N . GLU A 1 91 ? 10.460 -3.901 14.995 1.00 88.75 91 GLU A N 1
ATOM 672 C CA . GLU A 1 91 ? 11.750 -3.223 15.117 1.00 88.75 91 GLU A CA 1
ATOM 673 C C . GLU A 1 91 ? 12.522 -3.732 16.338 1.00 88.75 91 GLU A C 1
ATOM 675 O O . GLU A 1 91 ? 13.678 -4.129 16.204 1.00 88.75 91 GLU A O 1
ATOM 680 N N . ARG A 1 92 ? 11.861 -3.846 17.499 1.00 86.88 92 ARG A N 1
ATOM 681 C CA . ARG A 1 92 ? 12.463 -4.426 18.712 1.00 86.88 92 ARG A CA 1
ATOM 682 C C . ARG A 1 92 ? 12.922 -5.871 18.502 1.00 86.88 92 ARG A C 1
ATOM 684 O O . ARG A 1 92 ? 14.046 -6.208 18.865 1.00 86.88 92 ARG A O 1
ATOM 691 N N . GLY A 1 93 ? 12.091 -6.710 17.880 1.00 84.12 93 GLY A N 1
ATOM 692 C CA . GLY A 1 93 ? 12.458 -8.097 17.573 1.00 84.12 93 GLY A CA 1
ATOM 693 C C . GLY A 1 93 ? 13.613 -8.210 16.568 1.00 84.12 93 GLY A C 1
ATOM 694 O O . GLY A 1 93 ? 14.491 -9.058 16.714 1.00 84.12 93 GLY A O 1
ATOM 695 N N . LEU A 1 94 ? 13.657 -7.327 15.567 1.00 80.25 94 LEU A N 1
ATOM 696 C CA . LEU A 1 94 ? 14.745 -7.269 14.590 1.00 80.25 94 LEU A CA 1
ATOM 697 C C . LEU A 1 94 ? 16.046 -6.774 15.214 1.00 80.25 94 LEU A C 1
ATOM 699 O O . LEU A 1 94 ? 17.090 -7.335 14.904 1.00 80.25 94 LEU A O 1
ATOM 703 N N . ALA A 1 95 ? 15.997 -5.776 16.097 1.00 80.94 95 ALA A N 1
ATOM 704 C CA . ALA A 1 95 ? 17.170 -5.284 16.813 1.00 80.94 95 ALA A CA 1
ATOM 705 C C . ALA A 1 95 ? 17.803 -6.390 17.674 1.00 80.94 95 ALA A C 1
ATOM 707 O O . ALA A 1 95 ? 19.020 -6.563 17.659 1.00 80.94 95 ALA A O 1
ATOM 708 N N . GLN A 1 96 ? 16.978 -7.200 18.346 1.00 78.44 96 GLN A N 1
ATOM 709 C CA . GLN A 1 96 ? 17.443 -8.368 19.102 1.00 78.44 96 GLN A CA 1
ATOM 710 C C . GLN A 1 96 ? 18.087 -9.429 18.195 1.00 78.44 96 GLN A C 1
ATOM 712 O O . GLN A 1 96 ? 19.123 -9.990 18.541 1.00 78.44 96 GLN A O 1
ATOM 717 N N . ALA A 1 97 ? 17.519 -9.680 17.011 1.00 72.38 97 ALA A N 1
ATOM 718 C CA . ALA A 1 97 ? 18.071 -10.644 16.058 1.00 72.38 97 ALA A CA 1
ATOM 719 C C . ALA A 1 97 ? 19.338 -10.137 15.335 1.00 72.38 97 ALA A C 1
ATOM 721 O O . ALA A 1 97 ? 20.241 -10.925 15.049 1.00 72.38 97 ALA A O 1
ATOM 722 N N . ALA A 1 98 ? 19.432 -8.835 15.047 1.00 67.69 98 ALA A N 1
ATOM 723 C CA . ALA A 1 98 ? 20.542 -8.215 14.317 1.00 67.69 98 ALA A CA 1
ATOM 724 C C . ALA A 1 98 ? 21.876 -8.301 15.072 1.00 67.69 98 ALA A C 1
ATOM 726 O O . ALA A 1 98 ? 22.922 -8.380 14.430 1.00 67.69 98 ALA A O 1
ATOM 727 N N . ALA A 1 99 ? 21.840 -8.411 16.405 1.00 63.66 99 ALA A N 1
ATOM 728 C CA . ALA A 1 99 ? 23.010 -8.709 17.234 1.00 63.66 99 ALA A CA 1
ATOM 729 C C . ALA A 1 99 ? 23.737 -10.011 16.828 1.00 63.66 99 ALA A C 1
ATOM 731 O O . ALA A 1 99 ? 24.891 -10.207 17.191 1.00 63.66 99 ALA A O 1
ATOM 732 N N . THR A 1 100 ? 23.083 -10.888 16.054 1.00 64.69 100 THR A N 1
ATOM 733 C CA . THR A 1 100 ? 23.643 -12.173 15.605 1.00 64.69 100 THR A CA 1
ATOM 734 C C . THR A 1 100 ? 23.958 -12.244 14.105 1.00 64.69 100 THR A C 1
ATOM 736 O O . THR A 1 100 ? 24.621 -13.190 13.682 1.00 64.69 100 THR A O 1
ATOM 739 N N . ARG A 1 101 ? 23.503 -11.282 13.278 1.00 59.50 101 ARG A N 1
ATOM 740 C CA . ARG A 1 101 ? 23.701 -11.263 11.807 1.00 59.50 101 ARG A CA 1
ATOM 741 C C . ARG A 1 101 ? 23.725 -9.827 11.239 1.00 59.50 101 ARG A C 1
ATOM 743 O O . ARG A 1 101 ? 22.659 -9.290 10.923 1.00 59.50 101 ARG A O 1
ATOM 750 N N . PRO A 1 102 ? 24.912 -9.224 11.032 1.00 56.72 102 PRO A N 1
ATOM 751 C CA . PRO A 1 102 ? 25.062 -7.834 10.570 1.00 56.72 102 PRO A CA 1
ATOM 752 C C . PRO A 1 102 ? 24.582 -7.568 9.129 1.00 56.72 102 PRO A C 1
ATOM 754 O O . PRO A 1 102 ? 24.244 -6.442 8.773 1.00 56.72 102 PRO A O 1
ATOM 757 N N . GLU A 1 103 ? 24.518 -8.600 8.286 1.00 53.84 103 GLU A N 1
ATOM 758 C CA . GLU A 1 103 ? 24.290 -8.482 6.833 1.00 53.84 103 GLU A CA 1
ATOM 759 C C . GLU A 1 103 ? 22.812 -8.272 6.437 1.00 53.84 103 GLU A C 1
ATOM 761 O O . GLU A 1 103 ? 22.479 -8.105 5.263 1.00 53.84 103 GLU A O 1
ATOM 766 N N . ALA A 1 104 ? 21.886 -8.254 7.401 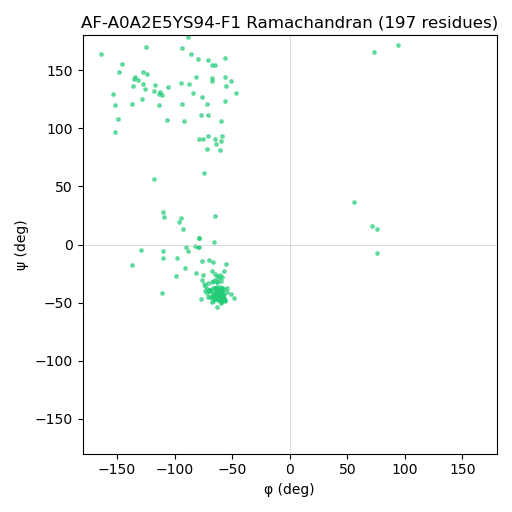1.00 53.81 104 ALA A N 1
ATOM 767 C CA . ALA A 1 104 ? 20.443 -8.195 7.148 1.00 53.81 104 ALA A CA 1
ATOM 768 C C . ALA A 1 104 ? 19.899 -6.789 6.797 1.00 53.81 104 ALA A C 1
ATOM 770 O O . ALA A 1 104 ? 18.684 -6.618 6.671 1.00 53.81 104 ALA A O 1
ATOM 771 N N . ASN A 1 105 ? 20.768 -5.786 6.639 1.00 55.31 105 ASN A N 1
ATOM 772 C CA . ASN A 1 105 ? 20.402 -4.370 6.759 1.00 55.31 105 ASN A CA 1
ATOM 773 C C . ASN A 1 105 ? 20.076 -3.641 5.438 1.00 55.31 105 ASN A C 1
ATOM 775 O O . ASN A 1 105 ? 20.101 -2.413 5.375 1.00 55.31 105 ASN A O 1
ATOM 779 N N . ARG A 1 106 ? 19.756 -4.368 4.359 1.00 74.25 106 ARG A N 1
ATOM 780 C CA . ARG A 1 106 ? 19.308 -3.739 3.102 1.00 74.25 106 ARG A CA 1
ATOM 781 C C . ARG A 1 106 ? 17.807 -3.448 3.159 1.00 74.25 106 ARG A C 1
ATOM 783 O O . ARG A 1 106 ? 17.021 -4.349 3.462 1.00 74.25 106 ARG A O 1
ATOM 790 N N . ARG A 1 107 ? 17.413 -2.213 2.810 1.00 87.62 107 ARG A N 1
ATOM 791 C CA . ARG A 1 107 ? 16.005 -1.791 2.684 1.00 87.62 107 ARG A CA 1
ATOM 792 C C . ARG A 1 107 ? 15.209 -2.823 1.880 1.00 87.62 107 ARG A C 1
ATOM 794 O O . ARG A 1 107 ? 15.639 -3.259 0.809 1.00 87.62 107 ARG A O 1
ATOM 801 N N . ARG A 1 108 ? 14.059 -3.230 2.416 1.00 92.31 108 ARG A N 1
ATOM 802 C CA . ARG A 1 108 ? 13.168 -4.220 1.805 1.00 92.31 108 ARG A CA 1
ATOM 803 C C . ARG A 1 108 ? 11.726 -3.933 2.179 1.00 92.31 108 ARG A C 1
ATOM 805 O O . ARG A 1 108 ? 11.309 -4.228 3.300 1.00 92.31 108 ARG A O 1
ATOM 812 N N . ILE A 1 109 ? 10.953 -3.462 1.212 1.00 95.19 109 ILE A N 1
ATOM 813 C CA . ILE A 1 109 ? 9.511 -3.286 1.320 1.00 95.19 109 ILE A CA 1
ATOM 814 C C . ILE 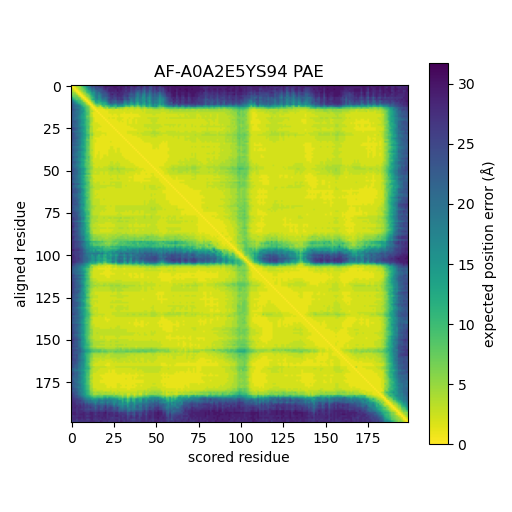A 1 109 ? 8.898 -4.650 1.621 1.00 95.19 109 ILE A C 1
ATOM 816 O O . ILE A 1 109 ? 8.865 -5.565 0.799 1.00 95.19 109 ILE A O 1
ATOM 820 N N . SER A 1 110 ? 8.476 -4.797 2.865 1.00 95.94 110 SER A N 1
ATOM 821 C CA . SER A 1 110 ? 7.830 -5.999 3.393 1.00 95.94 110 SER A CA 1
ATOM 822 C C . SER A 1 110 ? 6.532 -5.660 4.113 1.00 95.94 110 SER A C 1
ATOM 824 O O . SER A 1 110 ? 5.797 -6.568 4.507 1.00 95.94 110 SER A O 1
ATOM 826 N N . ARG A 1 111 ? 6.251 -4.358 4.239 1.00 97.69 111 ARG A N 1
ATOM 827 C CA . ARG A 1 111 ? 5.060 -3.762 4.818 1.00 97.69 111 ARG A CA 1
ATOM 828 C C . ARG A 1 111 ? 4.574 -2.642 3.931 1.00 97.69 111 ARG A C 1
ATOM 830 O O . ARG A 1 111 ? 5.380 -1.913 3.357 1.00 97.69 111 ARG A O 1
ATOM 837 N N . LEU A 1 112 ? 3.258 -2.530 3.835 1.00 98.69 112 LEU A N 1
ATOM 838 C CA . LEU A 1 112 ? 2.625 -1.526 3.003 1.00 98.69 112 LEU A CA 1
ATOM 839 C C . LEU A 1 112 ? 1.461 -0.891 3.747 1.00 98.69 112 LEU A C 1
ATOM 841 O O . LEU A 1 112 ? 0.523 -1.594 4.122 1.00 98.69 112 LEU A O 1
ATOM 845 N N . LEU A 1 113 ? 1.519 0.422 3.944 1.00 98.62 113 LEU A N 1
ATOM 846 C CA . LEU A 1 113 ? 0.348 1.210 4.304 1.00 98.62 113 LEU A CA 1
ATOM 847 C C . LEU A 1 113 ? -0.511 1.410 3.059 1.00 98.62 113 LEU A C 1
ATOM 849 O O . LEU A 1 113 ? -0.032 1.878 2.030 1.00 98.62 113 LEU A O 1
ATOM 853 N N . VAL A 1 114 ? -1.783 1.064 3.181 1.00 98.69 114 VAL A N 1
ATOM 854 C CA . VAL A 1 114 ? -2.818 1.302 2.181 1.00 98.69 114 VAL A CA 1
ATOM 855 C C . VAL A 1 114 ? -3.784 2.303 2.793 1.00 98.69 114 VAL A C 1
ATOM 857 O O . VAL A 1 114 ? -4.327 2.065 3.877 1.00 98.69 114 VAL A O 1
ATOM 860 N N . VAL A 1 115 ? -3.926 3.450 2.141 1.00 98.56 115 VAL A N 1
ATOM 861 C CA . VAL A 1 115 ? -4.565 4.639 2.708 1.00 98.56 115 VAL A CA 1
ATOM 862 C C . VAL A 1 115 ? -5.649 5.134 1.755 1.00 98.56 115 VAL A C 1
ATOM 864 O O . VAL A 1 115 ? -5.436 5.134 0.546 1.00 98.56 115 VAL A O 1
ATOM 867 N N . SER A 1 116 ? -6.803 5.535 2.280 1.00 98.31 116 SER A N 1
ATOM 868 C CA . SER A 1 116 ? -7.866 6.153 1.482 1.00 98.31 116 SER A CA 1
ATOM 869 C C . SER A 1 116 ? -7.474 7.567 1.035 1.00 98.31 116 SER A C 1
ATOM 871 O O . SER A 1 116 ? -6.592 8.203 1.621 1.00 98.31 116 SER A O 1
ATOM 873 N N . ALA A 1 117 ? -8.122 8.061 -0.017 1.00 97.31 117 ALA A N 1
ATOM 874 C CA . ALA A 1 117 ? -7.827 9.356 -0.628 1.00 97.31 117 ALA A CA 1
ATOM 875 C C . ALA A 1 117 ? -8.599 10.537 0.001 1.00 97.31 117 ALA A C 1
ATOM 877 O O . ALA A 1 117 ? -8.325 11.693 -0.324 1.00 97.31 117 ALA A O 1
ATOM 878 N N . ASP A 1 118 ? -9.515 10.269 0.934 1.00 96.62 118 ASP A N 1
ATOM 879 C CA . ASP A 1 118 ? -10.357 11.244 1.650 1.00 96.62 118 ASP A CA 1
ATOM 880 C C . ASP A 1 118 ? -9.755 11.727 2.991 1.00 96.62 118 ASP A C 1
ATOM 882 O O . ASP A 1 118 ? -10.426 12.332 3.832 1.00 96.62 118 ASP A O 1
ATOM 886 N N . GLY A 1 119 ? -8.470 11.453 3.225 1.00 95.62 119 GLY A N 1
ATOM 887 C CA . GLY A 1 119 ? -7.751 11.884 4.418 1.00 95.62 119 GLY A CA 1
ATOM 888 C C . GLY A 1 119 ? -7.542 13.402 4.499 1.00 95.62 119 GLY A C 1
ATOM 889 O O . GLY A 1 119 ? -7.444 14.110 3.503 1.00 95.62 119 GLY A O 1
ATOM 890 N N . SER A 1 120 ? -7.397 13.925 5.720 1.00 96.75 120 SER A N 1
ATOM 891 C CA . SER A 1 120 ? -7.001 15.324 5.922 1.00 96.75 120 SER A CA 1
ATOM 892 C C . SER A 1 120 ? -5.490 15.516 5.761 1.00 96.75 120 SER A C 1
ATOM 894 O O . SER A 1 120 ? -4.700 14.596 5.986 1.00 96.75 120 SER A O 1
ATOM 896 N N . ALA A 1 121 ? -5.041 16.748 5.508 1.00 95.75 121 ALA A N 1
ATOM 897 C CA . ALA A 1 121 ? -3.608 17.062 5.452 1.00 95.75 121 ALA A CA 1
ATOM 898 C C . ALA A 1 121 ? -2.849 16.645 6.734 1.00 95.75 121 ALA A C 1
ATOM 900 O O . ALA A 1 121 ? -1.723 16.152 6.670 1.00 95.75 121 ALA A O 1
ATOM 901 N N . ARG A 1 122 ? -3.466 16.792 7.921 1.00 96.94 122 ARG A N 1
ATOM 902 C CA . ARG A 1 122 ? -2.881 16.328 9.196 1.00 96.94 122 ARG A CA 1
ATOM 903 C C . ARG A 1 122 ? -2.720 14.808 9.222 1.00 96.94 122 ARG A C 1
ATOM 905 O O . ARG A 1 122 ? -1.716 14.320 9.737 1.00 96.94 122 ARG A O 1
ATOM 912 N N . PHE A 1 123 ? -3.697 14.084 8.691 1.00 97.81 123 PHE A N 1
ATOM 913 C CA . PHE A 1 123 ? -3.659 12.632 8.604 1.00 97.81 123 PHE A CA 1
ATOM 914 C C . PHE A 1 123 ? -2.543 12.158 7.662 1.00 97.81 123 PHE A C 1
ATOM 916 O O . PHE A 1 123 ? -1.722 11.342 8.078 1.00 97.81 123 PHE A O 1
ATOM 923 N N . TYR A 1 124 ? -2.408 12.751 6.471 1.00 97.75 124 TYR A N 1
ATOM 924 C CA . TYR A 1 124 ? -1.321 12.419 5.540 1.00 97.75 124 TYR A CA 1
ATOM 925 C C . TYR A 1 124 ? 0.070 12.747 6.086 1.00 97.75 124 TYR A C 1
ATOM 927 O O . TYR A 1 124 ? 0.991 11.953 5.917 1.00 97.75 124 TYR A O 1
ATOM 935 N N . ARG A 1 125 ? 0.226 13.841 6.844 1.00 96.88 125 ARG A N 1
ATOM 936 C CA . ARG A 1 125 ? 1.470 14.098 7.597 1.00 96.88 125 ARG A CA 1
ATOM 937 C C . ARG A 1 125 ? 1.777 12.993 8.615 1.00 96.88 125 ARG A C 1
ATOM 939 O O . ARG A 1 125 ? 2.940 12.726 8.904 1.00 96.88 125 ARG A O 1
ATOM 946 N N . GLY A 1 126 ? 0.750 12.361 9.184 1.00 97.81 126 GLY A N 1
ATOM 947 C CA . GLY A 1 126 ? 0.901 11.201 10.062 1.00 97.81 126 GLY A CA 1
ATOM 948 C C . GLY A 1 126 ? 1.367 9.949 9.323 1.00 97.81 126 GLY A C 1
ATOM 949 O O . GLY A 1 126 ? 2.304 9.298 9.781 1.00 97.81 126 GLY A O 1
ATOM 950 N N . VAL A 1 127 ? 0.765 9.664 8.166 1.00 98.06 127 VAL A N 1
ATOM 951 C CA . VAL A 1 127 ? 1.190 8.583 7.259 1.00 98.06 127 VAL A CA 1
ATOM 952 C C . VAL A 1 127 ? 2.656 8.771 6.866 1.00 98.06 127 VAL A C 1
ATOM 954 O O . VAL A 1 127 ? 3.450 7.840 6.983 1.00 98.06 127 VAL A O 1
ATOM 957 N N . ASP A 1 128 ? 3.032 9.983 6.455 1.00 96.69 128 ASP A N 1
ATOM 958 C CA . ASP A 1 128 ? 4.382 10.271 5.980 1.00 96.69 128 ASP A CA 1
ATOM 959 C C . ASP A 1 128 ? 5.429 10.156 7.094 1.00 96.69 128 ASP A C 1
ATOM 961 O O . ASP A 1 128 ? 6.475 9.538 6.902 1.00 96.69 128 ASP A O 1
ATOM 965 N N . ARG A 1 129 ? 5.124 10.656 8.299 1.00 96.81 129 ARG A N 1
ATOM 966 C CA . ARG A 1 129 ? 5.983 10.465 9.478 1.00 96.81 129 ARG A CA 1
ATOM 967 C C . ARG A 1 129 ? 6.203 8.982 9.781 1.00 96.81 129 ARG A C 1
ATOM 969 O O . ARG A 1 129 ? 7.329 8.582 10.071 1.00 96.81 129 ARG A O 1
ATOM 976 N N . LEU A 1 130 ? 5.144 8.172 9.712 1.00 96.44 130 LEU A N 1
ATOM 977 C CA . LEU A 1 130 ? 5.234 6.737 9.973 1.00 96.44 130 LEU A CA 1
ATOM 978 C C . LEU A 1 130 ? 6.077 6.024 8.902 1.00 96.44 130 LEU A C 1
ATOM 980 O O . LEU A 1 130 ? 6.950 5.223 9.242 1.00 96.44 130 LEU A O 1
ATOM 984 N N . ARG A 1 131 ? 5.873 6.375 7.625 1.00 95.38 131 ARG A N 1
ATOM 985 C CA . ARG A 1 131 ? 6.681 5.902 6.489 1.00 95.38 131 ARG A CA 1
ATOM 986 C C . ARG A 1 131 ? 8.164 6.214 6.679 1.00 95.38 131 ARG A C 1
ATOM 988 O O . ARG A 1 131 ? 8.984 5.317 6.520 1.00 95.38 131 ARG A O 1
ATOM 995 N N . HIS A 1 132 ? 8.507 7.444 7.059 1.00 93.38 132 HIS A N 1
ATOM 996 C CA . HIS A 1 132 ? 9.897 7.851 7.281 1.00 93.38 132 HIS A CA 1
ATOM 997 C C . HIS A 1 132 ? 10.543 7.105 8.451 1.00 93.38 132 HIS A C 1
ATOM 999 O O . HIS A 1 132 ? 11.660 6.609 8.313 1.00 93.38 132 HIS A O 1
ATOM 1005 N N . ARG A 1 133 ? 9.834 6.966 9.579 1.00 94.19 133 ARG A N 1
ATOM 1006 C CA . ARG A 1 133 ? 10.346 6.264 10.766 1.00 94.19 133 ARG A CA 1
ATOM 1007 C C . ARG A 1 133 ? 10.708 4.806 10.472 1.00 94.19 133 ARG A C 1
ATOM 1009 O O . ARG A 1 133 ? 11.739 4.335 10.932 1.00 94.19 133 ARG A O 1
ATOM 1016 N N . TYR A 1 134 ? 9.886 4.109 9.688 1.00 93.38 134 TYR A N 1
ATOM 1017 C CA . TYR A 1 134 ? 10.063 2.683 9.391 1.00 93.38 134 TYR A CA 1
ATOM 1018 C C . TYR A 1 134 ? 10.478 2.413 7.932 1.00 93.38 134 TYR A C 1
ATOM 1020 O O . TYR A 1 134 ? 10.224 1.328 7.395 1.00 93.38 134 TYR A O 1
ATOM 1028 N N . ALA A 1 135 ? 11.161 3.371 7.293 1.00 90.12 135 ALA A N 1
ATOM 1029 C CA . ALA A 1 135 ? 11.506 3.352 5.865 1.00 90.12 135 ALA A CA 1
ATOM 1030 C C . ALA A 1 135 ? 12.321 2.121 5.428 1.00 90.12 135 ALA A C 1
ATOM 1032 O O . ALA A 1 135 ? 12.297 1.731 4.262 1.00 90.12 135 ALA A O 1
ATOM 1033 N N . ALA A 1 136 ? 13.015 1.458 6.358 1.00 88.69 136 ALA A N 1
ATOM 1034 C CA . ALA A 1 136 ? 13.739 0.219 6.079 1.00 88.69 136 ALA A CA 1
ATOM 1035 C C . ALA A 1 136 ? 12.827 -0.899 5.538 1.00 88.69 136 ALA A C 1
ATOM 1037 O O . ALA A 1 136 ? 13.300 -1.778 4.809 1.00 88.69 136 ALA A O 1
ATOM 1038 N N . ARG A 1 137 ? 11.534 -0.890 5.902 1.00 92.38 137 ARG A N 1
ATOM 1039 C CA . ARG A 1 137 ? 10.589 -1.970 5.571 1.00 92.38 137 ARG A CA 1
ATOM 1040 C C . ARG A 1 137 ? 9.211 -1.535 5.104 1.00 92.38 137 ARG A C 1
ATOM 1042 O O . ARG A 1 137 ? 8.501 -2.367 4.531 1.00 92.38 137 ARG A O 1
ATOM 1049 N N . LEU A 1 138 ? 8.845 -0.290 5.368 1.00 96.12 138 LEU A N 1
ATOM 1050 C CA . LEU A 1 138 ? 7.527 0.249 5.104 1.00 96.12 138 LEU A CA 1
ATOM 1051 C C . LEU A 1 138 ? 7.539 1.178 3.890 1.00 96.12 138 LEU A C 1
ATOM 1053 O O . LEU A 1 138 ? 8.381 2.065 3.791 1.00 96.12 138 LEU A O 1
ATOM 1057 N N . GLU A 1 139 ? 6.540 1.007 3.032 1.00 97.31 139 GLU A N 1
ATOM 1058 C CA . GLU A 1 139 ? 6.101 2.019 2.069 1.00 97.31 139 GLU A CA 1
ATOM 1059 C C . GLU A 1 139 ? 4.608 2.309 2.226 1.00 97.31 139 GLU A C 1
ATOM 1061 O O . GLU A 1 139 ? 3.903 1.599 2.949 1.00 97.31 139 GLU A O 1
ATOM 1066 N N . ALA A 1 140 ? 4.125 3.354 1.556 1.00 97.94 140 ALA A N 1
ATOM 1067 C CA . ALA A 1 140 ? 2.717 3.739 1.572 1.00 97.94 140 ALA A CA 1
ATOM 1068 C C . ALA A 1 140 ? 2.176 3.989 0.159 1.00 97.94 140 ALA A C 1
ATOM 1070 O O . ALA A 1 140 ? 2.859 4.587 -0.671 1.00 97.94 140 ALA A O 1
ATOM 1071 N N . VAL A 1 141 ? 0.932 3.572 -0.074 1.00 98.19 141 VAL A N 1
ATOM 1072 C CA . VAL A 1 141 ? 0.136 3.917 -1.258 1.00 98.19 141 VAL A CA 1
ATOM 1073 C C . VAL A 1 141 ? -1.177 4.560 -0.842 1.00 98.19 141 VAL A C 1
ATOM 1075 O O . VAL A 1 141 ? -1.776 4.179 0.170 1.00 98.19 141 VAL A O 1
ATOM 1078 N N . LEU A 1 142 ? -1.643 5.494 -1.662 1.00 98.31 142 LEU A N 1
ATOM 1079 C CA . LEU A 1 142 ? -3.016 5.974 -1.618 1.00 98.31 142 LEU A CA 1
ATOM 1080 C C . LEU A 1 142 ? -3.853 5.184 -2.620 1.00 98.31 142 LEU A C 1
ATOM 1082 O O . LEU A 1 142 ? -3.422 4.909 -3.743 1.00 98.31 142 LEU A O 1
ATOM 1086 N N . VAL A 1 143 ? -5.061 4.833 -2.205 1.00 98.19 143 VAL A N 1
ATOM 1087 C CA . VAL A 1 143 ? -6.062 4.215 -3.062 1.00 98.19 143 VAL A CA 1
ATOM 1088 C C . VAL A 1 143 ? -7.219 5.190 -3.223 1.00 98.19 143 VAL A C 1
ATOM 1090 O O . VAL A 1 143 ? -7.720 5.718 -2.232 1.00 98.19 143 VAL A O 1
ATOM 1093 N N . GLU A 1 144 ? -7.620 5.445 -4.464 1.00 97.19 144 GLU A N 1
ATOM 1094 C CA . GLU A 1 144 ? -8.686 6.384 -4.828 1.00 97.19 144 GLU A CA 1
ATOM 1095 C C . GLU A 1 144 ? -10.043 5.799 -4.433 1.00 97.19 144 GLU A C 1
ATOM 1097 O O . GLU A 1 144 ? -10.716 5.131 -5.214 1.00 97.19 144 GLU A O 1
ATOM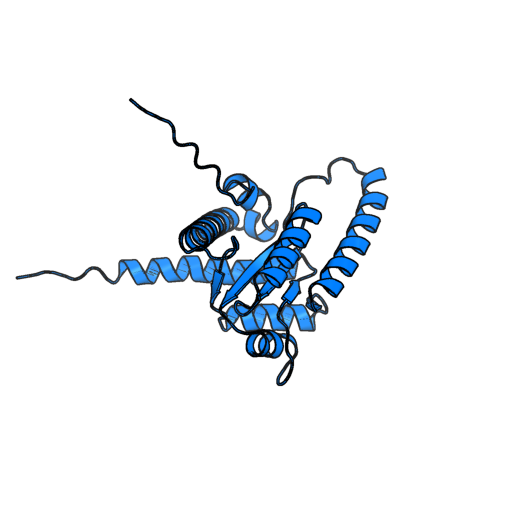 1102 N N . CYS A 1 145 ? -10.368 5.975 -3.160 1.00 97.75 145 CYS A N 1
ATOM 1103 C CA . CYS A 1 145 ? -11.596 5.568 -2.501 1.00 97.75 145 CYS A CA 1
ATOM 1104 C C . CYS A 1 145 ? -11.698 6.322 -1.170 1.00 97.75 145 CYS A C 1
ATOM 1106 O O . CYS A 1 145 ? -10.694 6.869 -0.686 1.00 97.75 145 CYS A O 1
ATOM 1108 N N . ASP A 1 146 ? -12.885 6.344 -0.577 1.00 98.12 146 ASP A N 1
ATOM 1109 C CA . ASP A 1 146 ? -13.089 6.900 0.760 1.00 98.12 146 ASP A CA 1
ATOM 1110 C C . ASP A 1 146 ? -12.866 5.858 1.880 1.00 98.12 146 ASP A C 1
ATOM 1112 O O . ASP A 1 146 ? -12.554 4.682 1.647 1.00 98.12 146 ASP A O 1
ATOM 1116 N N . GLU A 1 147 ? -13.000 6.288 3.136 1.00 97.81 147 GLU A N 1
ATOM 1117 C CA . GLU A 1 147 ? -12.852 5.405 4.295 1.00 97.81 147 GLU A CA 1
ATOM 1118 C C . GLU A 1 147 ? -13.899 4.278 4.365 1.00 97.81 147 GLU A C 1
ATOM 1120 O O . GLU A 1 147 ? -13.637 3.241 4.986 1.00 97.81 147 GLU A O 1
ATOM 1125 N N . ILE A 1 148 ? -15.087 4.478 3.788 1.00 97.94 148 ILE A N 1
ATOM 1126 C CA . ILE A 1 148 ? -16.190 3.510 3.794 1.00 97.94 148 ILE A CA 1
ATOM 1127 C C . ILE A 1 148 ? -15.887 2.420 2.772 1.00 97.94 148 ILE A C 1
ATOM 1129 O O . ILE A 1 148 ? -15.963 1.236 3.095 1.00 97.94 148 ILE A O 1
ATOM 1133 N N . GLU A 1 149 ? -15.477 2.797 1.568 1.00 97.75 149 GLU A N 1
ATOM 1134 C CA . GLU A 1 149 ? -15.094 1.873 0.509 1.00 97.75 149 GLU A CA 1
ATOM 1135 C C . GLU A 1 149 ? -13.874 1.034 0.893 1.00 97.75 149 GLU A C 1
ATOM 1137 O O . GLU A 1 149 ? -13.894 -0.192 0.729 1.00 97.75 149 GLU A O 1
ATOM 1142 N N . LEU A 1 150 ? -12.828 1.664 1.444 1.00 98.06 150 LEU A N 1
ATOM 1143 C CA . LEU A 1 150 ? -11.637 0.948 1.904 1.00 98.06 150 LEU A CA 1
ATOM 1144 C C . LEU A 1 150 ? -11.968 0.031 3.087 1.00 98.06 150 LEU A C 1
ATOM 1146 O O . LEU A 1 150 ? -11.533 -1.122 3.128 1.00 98.06 150 LEU A O 1
ATOM 1150 N N . GLY A 1 151 ? -12.764 0.517 4.042 1.00 97.50 151 GLY A N 1
ATOM 1151 C CA . GLY A 1 151 ? -13.224 -0.276 5.179 1.00 97.50 151 GLY A CA 1
ATOM 1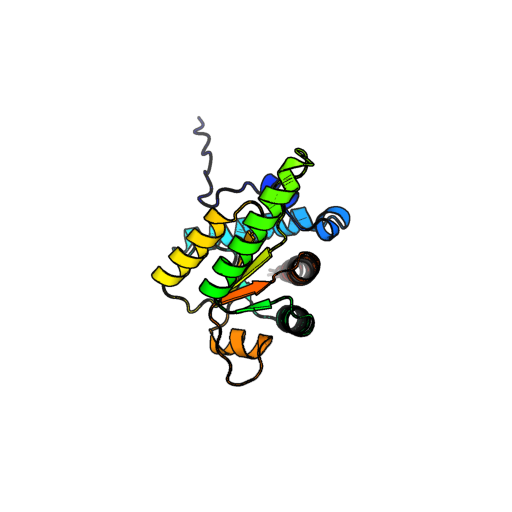152 C C . GLY A 1 151 ? -14.054 -1.486 4.750 1.00 97.50 151 GLY A C 1
ATOM 1153 O O . GLY A 1 151 ? -13.762 -2.603 5.187 1.00 97.50 151 GLY A O 1
ATOM 1154 N N . GLY A 1 152 ? -15.012 -1.282 3.848 1.00 97.12 152 GLY A N 1
ATO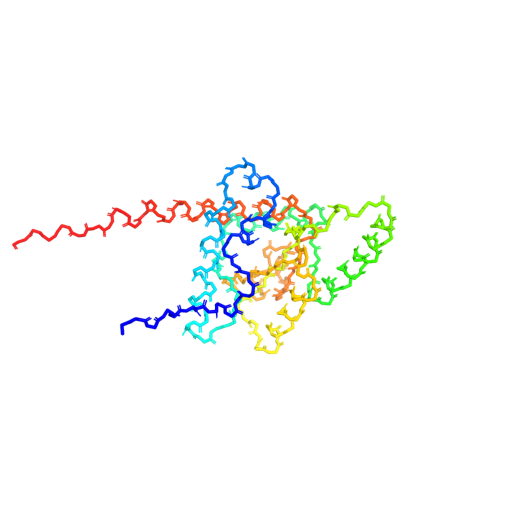M 1155 C CA . GLY A 1 152 ? -15.862 -2.320 3.269 1.00 97.12 152 GLY A CA 1
ATOM 1156 C C . GLY A 1 152 ? -15.069 -3.383 2.517 1.00 97.12 152 GLY A C 1
ATOM 1157 O O . GLY A 1 152 ? -15.262 -4.578 2.739 1.00 97.12 152 GLY A O 1
ATOM 1158 N N . ALA A 1 153 ? -14.099 -2.964 1.699 1.00 95.62 153 ALA A N 1
ATOM 1159 C CA . ALA A 1 153 ? -13.257 -3.872 0.921 1.00 95.62 153 ALA A CA 1
ATOM 1160 C C . ALA A 1 153 ? -12.436 -4.852 1.779 1.00 95.62 153 ALA A C 1
ATOM 1162 O O . ALA A 1 153 ? -12.076 -5.927 1.299 1.00 95.62 153 ALA A O 1
ATOM 1163 N N . VAL A 1 154 ? -12.115 -4.493 3.027 1.00 96.31 154 VAL A N 1
ATOM 1164 C CA . VAL A 1 154 ? -11.209 -5.287 3.875 1.00 96.31 154 VAL A CA 1
ATOM 1165 C C . VAL A 1 154 ? -11.922 -5.946 5.052 1.00 96.31 154 VAL A C 1
ATOM 1167 O O . VAL A 1 154 ? -11.628 -7.096 5.392 1.00 96.31 154 VAL A O 1
ATOM 1170 N N . PHE A 1 155 ? -12.834 -5.227 5.700 1.00 95.56 155 PHE A N 1
ATOM 1171 C CA . PHE A 1 155 ? -13.462 -5.636 6.957 1.00 95.56 155 PHE A CA 1
ATOM 1172 C C . PHE A 1 155 ? -14.947 -5.996 6.807 1.00 95.56 155 PHE A C 1
ATOM 1174 O O . PHE A 1 155 ? -15.517 -6.528 7.758 1.00 95.56 155 PHE A O 1
ATOM 1181 N N . GLY A 1 156 ? -15.530 -5.799 5.619 1.00 93.69 156 GLY A N 1
ATOM 1182 C CA . GLY A 1 156 ? -16.939 -6.059 5.325 1.00 93.69 156 GLY A CA 1
ATOM 1183 C C . GLY A 1 156 ? -17.825 -4.825 5.493 1.00 93.69 156 GLY A C 1
ATOM 1184 O O . GLY A 1 156 ? -17.385 -3.780 5.977 1.00 93.69 156 GLY A O 1
ATOM 1185 N N . ASP A 1 157 ? -19.080 -4.955 5.072 1.00 92.88 157 ASP A N 1
ATOM 1186 C CA . ASP A 1 157 ? -20.029 -3.844 4.990 1.00 92.88 157 ASP A CA 1
ATOM 1187 C C . ASP A 1 157 ? -20.213 -3.109 6.326 1.00 92.88 157 ASP A C 1
ATOM 1189 O O . ASP A 1 157 ? -20.159 -3.690 7.412 1.00 92.88 157 ASP A O 1
ATOM 1193 N N . GLY A 1 158 ? -20.391 -1.788 6.245 1.00 93.12 158 GLY A N 1
ATOM 1194 C CA . GLY A 1 158 ? -20.520 -0.907 7.410 1.00 93.12 158 GLY A CA 1
ATOM 1195 C C . GLY A 1 158 ? -19.205 -0.600 8.140 1.00 93.12 158 GLY A C 1
ATOM 1196 O O . GLY A 1 158 ? -19.181 0.270 9.013 1.00 93.12 158 GLY A O 1
ATOM 1197 N N . CYS A 1 159 ? -18.092 -1.249 7.785 1.00 96.56 159 CYS A N 1
ATOM 1198 C CA . CYS A 1 159 ? -16.787 -0.930 8.356 1.00 96.56 159 CYS A CA 1
ATOM 1199 C C . CYS A 1 159 ? -16.146 0.288 7.683 1.00 96.56 159 CYS A C 1
ATOM 1201 O O . CYS A 1 159 ? -16.216 0.460 6.472 1.00 96.56 159 CYS A O 1
ATOM 1203 N N . ARG A 1 160 ? -15.430 1.093 8.477 1.00 96.94 160 ARG A N 1
ATOM 1204 C CA . ARG A 1 160 ? -14.657 2.254 8.006 1.00 96.94 160 ARG A CA 1
ATOM 1205 C C . ARG A 1 160 ? -13.169 2.088 8.273 1.00 96.94 160 ARG A C 1
ATOM 1207 O O . ARG A 1 160 ? -12.782 1.680 9.371 1.00 96.94 160 ARG A O 1
ATOM 1214 N N . ALA A 1 161 ? -12.314 2.441 7.327 1.00 96.75 161 ALA A N 1
ATOM 1215 C CA . ALA A 1 161 ? -10.876 2.501 7.540 1.00 96.75 161 ALA A CA 1
ATOM 1216 C C . ALA A 1 161 ? -10.236 3.532 6.610 1.00 96.75 161 ALA A C 1
ATOM 1218 O O . ALA A 1 161 ? -10.267 3.357 5.403 1.00 96.75 161 ALA A O 1
ATOM 1219 N N . ARG A 1 162 ? -9.582 4.555 7.176 1.00 97.44 162 ARG A N 1
ATOM 1220 C CA . ARG A 1 162 ? -8.743 5.485 6.395 1.00 97.44 162 ARG A CA 1
ATOM 1221 C C . ARG A 1 162 ? -7.350 4.952 6.095 1.00 97.44 162 ARG A C 1
ATOM 1223 O O . ARG A 1 162 ? -6.683 5.404 5.177 1.00 97.44 162 ARG A O 1
ATOM 1230 N N . ALA A 1 163 ? -6.871 4.030 6.922 1.00 98.12 163 ALA A N 1
ATOM 1231 C CA . ALA A 1 163 ? -5.584 3.384 6.746 1.00 98.12 163 ALA A CA 1
ATOM 1232 C C . ALA A 1 163 ? -5.631 1.957 7.276 1.00 98.12 163 ALA A C 1
ATOM 1234 O O . ALA A 1 163 ? -6.302 1.655 8.271 1.00 98.12 163 ALA A O 1
ATOM 1235 N N . LEU A 1 164 ? -4.845 1.106 6.641 1.00 98.38 164 LEU A N 1
ATOM 1236 C CA . LEU A 1 164 ? -4.483 -0.216 7.116 1.00 98.38 164 LEU A CA 1
ATOM 1237 C C . LEU A 1 164 ? -3.053 -0.523 6.683 1.00 98.38 164 LEU A C 1
ATOM 1239 O O . LEU A 1 164 ? -2.564 0.019 5.695 1.00 98.38 164 LEU A O 1
ATOM 1243 N N . MET A 1 165 ? -2.382 -1.407 7.405 1.00 98.75 165 MET A N 1
ATOM 1244 C CA . MET A 1 165 ? -1.077 -1.922 7.021 1.00 98.75 165 MET A CA 1
ATOM 1245 C C . MET A 1 165 ? -1.194 -3.392 6.643 1.00 98.75 165 MET A C 1
ATOM 1247 O O . MET A 1 165 ? -1.687 -4.201 7.429 1.00 98.75 165 MET A O 1
ATOM 1251 N N . ILE A 1 166 ? -0.684 -3.752 5.469 1.00 98.69 166 ILE A N 1
ATOM 1252 C CA . ILE A 1 166 ? -0.405 -5.140 5.116 1.00 98.69 166 ILE A CA 1
ATOM 1253 C C . ILE A 1 166 ? 0.884 -5.545 5.834 1.00 98.69 166 ILE A C 1
ATOM 1255 O O . ILE A 1 166 ? 1.971 -5.061 5.512 1.00 98.69 166 ILE A O 1
ATOM 1259 N N . ASP A 1 167 ? 0.760 -6.441 6.811 1.00 97.06 167 ASP A N 1
ATOM 1260 C CA . ASP A 1 167 ? 1.817 -6.781 7.763 1.00 97.06 167 ASP A CA 1
ATOM 1261 C C . ASP A 1 167 ? 2.659 -8.003 7.349 1.00 97.06 167 ASP A C 1
ATOM 1263 O O . ASP A 1 167 ? 3.301 -8.668 8.165 1.00 97.06 167 ASP A O 1
ATOM 1267 N N . HIS A 1 168 ? 2.704 -8.335 6.058 1.00 96.94 168 HIS A N 1
ATOM 1268 C CA . HIS A 1 168 ? 3.402 -9.534 5.593 1.00 96.94 168 HIS A CA 1
ATOM 1269 C C . HIS A 1 168 ? 3.900 -9.423 4.151 1.00 96.94 168 HIS A C 1
ATOM 1271 O O . HIS A 1 168 ? 3.116 -9.171 3.237 1.00 96.94 168 HIS A O 1
ATOM 1277 N N . LYS A 1 169 ? 5.183 -9.743 3.934 1.00 96.06 169 LYS A N 1
ATOM 1278 C CA . LYS A 1 169 ? 5.877 -9.617 2.640 1.00 96.06 169 LYS A CA 1
ATOM 1279 C C . LYS A 1 169 ? 5.147 -10.271 1.458 1.00 96.06 169 LYS A C 1
ATOM 1281 O O . LYS A 1 169 ? 5.046 -9.655 0.410 1.00 96.06 169 LYS A O 1
ATOM 1286 N N . GLU A 1 170 ? 4.585 -11.471 1.632 1.00 97.94 170 GLU A N 1
ATOM 1287 C CA . GLU A 1 170 ? 3.882 -12.172 0.540 1.00 97.94 170 GLU A CA 1
ATOM 1288 C C . GLU A 1 170 ? 2.546 -11.508 0.188 1.00 97.94 170 GLU A C 1
ATOM 1290 O O . GLU A 1 170 ? 2.132 -11.496 -0.966 1.00 97.94 170 GLU A O 1
ATOM 1295 N N . ALA A 1 171 ? 1.866 -10.925 1.181 1.00 98.38 171 ALA A N 1
ATOM 1296 C CA . ALA A 1 171 ? 0.638 -10.179 0.931 1.00 98.38 171 ALA A CA 1
ATOM 1297 C C . ALA A 1 171 ? 0.949 -8.830 0.262 1.00 98.38 171 ALA A C 1
ATOM 1299 O O . ALA A 1 171 ? 0.219 -8.419 -0.635 1.00 98.38 171 ALA A O 1
ATOM 1300 N N . VAL A 1 172 ? 2.067 -8.191 0.630 1.00 98.69 172 VAL A N 1
ATOM 1301 C CA . VAL A 1 172 ? 2.583 -7.003 -0.068 1.00 98.69 172 VAL A CA 1
ATOM 1302 C C . VAL A 1 172 ? 2.941 -7.338 -1.516 1.00 98.69 172 VAL A C 1
ATOM 1304 O O . VAL A 1 172 ? 2.504 -6.633 -2.416 1.00 98.69 172 VAL A O 1
ATOM 1307 N N . ALA A 1 173 ? 3.670 -8.431 -1.759 1.00 98.44 173 ALA A N 1
ATOM 1308 C CA . ALA A 1 173 ? 4.020 -8.868 -3.109 1.00 98.44 173 ALA A CA 1
ATOM 1309 C C . ALA A 1 173 ? 2.777 -9.104 -3.976 1.00 98.44 173 ALA A C 1
ATOM 1311 O O . ALA A 1 173 ? 2.725 -8.627 -5.103 1.00 98.44 173 ALA A O 1
ATOM 1312 N N . ARG A 1 174 ? 1.746 -9.762 -3.430 1.00 98.44 174 ARG A N 1
ATOM 1313 C CA . ARG A 1 174 ? 0.471 -9.956 -4.132 1.00 98.44 174 ARG A CA 1
ATOM 1314 C C . ARG A 1 174 ? -0.218 -8.634 -4.460 1.00 98.44 174 ARG A C 1
ATOM 1316 O O . ARG A 1 174 ? -0.655 -8.452 -5.589 1.00 98.44 174 ARG A O 1
ATOM 1323 N N . PHE A 1 175 ? -0.313 -7.723 -3.492 1.00 98.62 175 PHE A N 1
ATOM 1324 C CA . PHE A 1 175 ? -0.935 -6.415 -3.705 1.00 98.62 175 PHE A CA 1
ATOM 1325 C C . PHE A 1 175 ? -0.214 -5.627 -4.808 1.00 98.62 175 PHE A C 1
ATOM 1327 O O . PHE A 1 175 ? -0.848 -5.127 -5.731 1.00 98.62 175 PHE A O 1
ATOM 1334 N N . LEU A 1 176 ? 1.118 -5.567 -4.749 1.00 98.38 176 LEU A N 1
ATOM 1335 C CA . LEU A 1 176 ? 1.934 -4.888 -5.756 1.00 98.38 176 LEU A CA 1
ATOM 1336 C C . LEU A 1 176 ? 1.899 -5.600 -7.118 1.00 98.38 176 LEU A C 1
ATOM 1338 O O . LEU A 1 176 ? 1.931 -4.932 -8.144 1.00 98.38 176 LEU A O 1
ATOM 1342 N N . GLY A 1 177 ? 1.769 -6.928 -7.151 1.00 97.94 177 GLY A N 1
ATOM 1343 C CA . GLY A 1 177 ? 1.571 -7.683 -8.391 1.00 97.94 177 GLY A CA 1
ATOM 1344 C C . GLY A 1 177 ? 0.286 -7.283 -9.122 1.00 97.94 177 GLY A C 1
ATOM 1345 O O . GLY A 1 177 ? 0.302 -7.070 -10.331 1.00 97.94 177 GLY A O 1
ATOM 1346 N N . VAL A 1 178 ? -0.806 -7.055 -8.388 1.00 97.94 178 VAL A N 1
ATOM 1347 C CA . VAL A 1 178 ? -2.045 -6.536 -8.991 1.00 97.94 178 VAL A CA 1
ATOM 1348 C C . VAL A 1 178 ? -1.835 -5.144 -9.598 1.00 97.94 178 VAL A C 1
ATOM 1350 O O . VAL A 1 178 ? -2.386 -4.849 -10.658 1.00 97.94 178 VAL A O 1
ATOM 1353 N N . LEU A 1 179 ? -1.048 -4.273 -8.955 1.00 96.88 179 LEU A N 1
ATOM 1354 C CA . LEU A 1 179 ? -0.715 -2.964 -9.531 1.00 96.88 179 LEU A CA 1
ATOM 1355 C C . LEU A 1 179 ? 0.090 -3.115 -10.823 1.00 96.88 179 LEU A C 1
ATOM 1357 O O . LEU A 1 179 ? -0.230 -2.486 -11.826 1.00 96.88 179 LEU A O 1
ATOM 1361 N N . ASP A 1 180 ? 1.088 -3.991 -10.811 1.00 95.94 180 ASP A N 1
ATOM 1362 C CA . ASP A 1 180 ? 1.946 -4.263 -11.958 1.00 95.94 180 ASP A CA 1
ATOM 1363 C C . ASP A 1 180 ? 1.176 -4.774 -13.187 1.00 95.94 180 ASP A C 1
ATOM 1365 O O . ASP A 1 180 ? 1.386 -4.284 -14.297 1.00 95.94 180 ASP A O 1
ATOM 1369 N N . GLU A 1 181 ? 0.233 -5.698 -12.991 1.00 94.00 181 GLU A N 1
ATOM 1370 C CA . GLU A 1 181 ? -0.654 -6.189 -14.058 1.00 94.00 181 GLU A CA 1
ATOM 1371 C C . GLU A 1 181 ? -1.473 -5.059 -14.689 1.00 94.00 181 GLU A C 1
ATOM 1373 O O . GLU A 1 181 ? -1.678 -5.028 -15.903 1.00 94.00 181 GLU A O 1
ATOM 1378 N N . ARG A 1 182 ? -1.910 -4.088 -13.881 1.00 90.00 182 ARG A N 1
ATOM 1379 C CA . ARG A 1 182 ? -2.642 -2.920 -14.382 1.00 90.00 182 ARG A CA 1
ATOM 1380 C C . ARG A 1 182 ? -1.752 -1.962 -15.152 1.00 90.00 182 ARG A C 1
ATOM 1382 O O . ARG A 1 182 ? -2.214 -1.416 -16.147 1.00 90.00 182 ARG A O 1
ATOM 1389 N N . ILE A 1 183 ? -0.513 -1.764 -14.709 1.00 91.00 183 ILE A N 1
ATOM 1390 C CA . ILE A 1 183 ? 0.462 -0.937 -15.427 1.00 91.00 183 ILE A CA 1
ATOM 1391 C C . ILE A 1 183 ? 0.716 -1.545 -16.814 1.00 91.00 183 ILE A C 1
ATOM 1393 O O . ILE A 1 183 ? 0.636 -0.838 -17.816 1.00 91.00 183 ILE A O 1
ATOM 1397 N N . GLY A 1 184 ? 0.919 -2.866 -16.892 1.00 80.94 184 GLY A N 1
ATOM 1398 C CA . GLY A 1 184 ? 1.081 -3.576 -18.167 1.00 80.94 184 GLY A CA 1
ATOM 1399 C C . GLY A 1 184 ? -0.167 -3.541 -19.062 1.00 80.94 184 GLY A C 1
ATOM 1400 O O . GLY A 1 184 ? -0.055 -3.368 -20.273 1.00 80.94 184 GLY A O 1
ATOM 1401 N N . GLY A 1 185 ? -1.362 -3.651 -18.473 1.00 72.31 185 GLY A N 1
ATOM 1402 C CA . GLY A 1 185 ? -2.629 -3.603 -19.210 1.00 72.31 185 GLY A CA 1
ATOM 1403 C C . GLY A 1 185 ? -3.052 -2.204 -19.678 1.00 72.31 185 GLY A C 1
ATOM 1404 O O . GLY A 1 185 ? -3.777 -2.094 -20.666 1.00 72.31 185 GLY A O 1
ATOM 1405 N N . ALA A 1 186 ? -2.614 -1.137 -19.000 1.00 59.84 186 ALA A N 1
ATOM 1406 C CA . ALA A 1 186 ? -2.895 0.246 -19.392 1.00 59.84 186 ALA A CA 1
ATOM 1407 C C . ALA A 1 186 ? -2.108 0.655 -20.647 1.00 59.84 186 ALA A C 1
ATOM 1409 O O . ALA A 1 186 ? -2.699 1.220 -21.565 1.00 59.84 186 ALA A O 1
ATOM 1410 N N . GLY A 1 187 ? -0.830 0.263 -20.745 1.00 51.56 187 GLY A N 1
ATOM 1411 C CA . GLY A 1 187 ? -0.009 0.529 -21.935 1.00 51.56 187 GLY A CA 1
ATOM 1412 C C . GLY A 1 187 ? -0.549 -0.123 -23.213 1.00 51.56 187 GLY A C 1
ATOM 1413 O O . GLY A 1 187 ? -0.432 0.439 -24.290 1.00 51.56 187 GLY A O 1
ATOM 1414 N N . SER A 1 188 ? -1.248 -1.259 -23.099 1.00 47.81 188 SER A N 1
ATOM 1415 C CA . SER A 1 188 ? -1.858 -1.936 -24.258 1.00 47.81 188 SER A CA 1
ATOM 1416 C C . SER A 1 188 ? -3.142 -1.263 -24.775 1.00 47.81 188 SER A C 1
ATOM 1418 O O . SER A 1 188 ? -3.619 -1.618 -25.850 1.00 47.81 188 SER A O 1
ATOM 1420 N N . ARG A 1 189 ? -3.751 -0.339 -24.012 1.00 48.84 189 ARG A N 1
ATOM 1421 C CA . ARG A 1 189 ? -4.983 0.370 -24.416 1.00 48.84 189 ARG A CA 1
ATOM 1422 C C . ARG A 1 189 ? -4.721 1.760 -24.996 1.00 48.84 189 ARG A C 1
ATOM 1424 O O . ARG A 1 189 ? -5.526 2.200 -25.809 1.00 48.84 189 ARG A O 1
ATOM 1431 N N . GLU A 1 190 ? -3.632 2.427 -24.615 1.00 44.50 190 GLU A N 1
ATOM 1432 C CA . GLU A 1 190 ? -3.261 3.736 -25.180 1.00 44.50 190 GLU A CA 1
ATOM 1433 C C . GLU A 1 190 ? -2.660 3.629 -26.595 1.00 44.50 190 GLU A C 1
ATOM 1435 O O . GLU A 1 190 ? -2.946 4.488 -27.425 1.00 44.50 190 GLU A O 1
ATOM 1440 N N . ASP A 1 191 ? -1.974 2.532 -26.942 1.00 41.50 191 ASP A N 1
ATOM 1441 C CA . ASP A 1 191 ? -1.447 2.316 -28.306 1.00 41.50 191 ASP A CA 1
ATOM 1442 C C . ASP A 1 191 ? -2.539 2.048 -29.368 1.00 41.50 191 ASP A C 1
ATOM 1444 O O . ASP A 1 191 ? -2.284 2.131 -30.568 1.00 41.50 191 ASP A O 1
ATOM 1448 N N . ALA A 1 192 ? -3.779 1.759 -28.955 1.00 48.94 192 ALA A N 1
ATOM 1449 C CA . ALA A 1 192 ? -4.906 1.521 -29.864 1.00 48.94 192 ALA A CA 1
ATOM 1450 C C . ALA A 1 192 ? -5.700 2.796 -30.218 1.00 48.94 192 ALA A C 1
ATOM 1452 O O . ALA A 1 192 ? -6.645 2.729 -31.004 1.00 48.94 192 ALA A O 1
ATOM 1453 N N . ALA A 1 193 ? -5.336 3.951 -29.652 1.00 45.91 193 ALA A N 1
ATOM 1454 C CA . ALA A 1 193 ? -6.037 5.218 -29.842 1.00 45.91 193 ALA A CA 1
ATOM 1455 C C . ALA A 1 193 ? -5.138 6.277 -30.508 1.00 45.91 193 ALA A C 1
ATOM 1457 O O . ALA A 1 193 ? -4.961 7.371 -29.983 1.00 45.91 193 ALA A O 1
ATOM 1458 N N . SER A 1 194 ? -4.590 5.974 -31.689 1.00 41.31 194 SER A N 1
ATOM 1459 C CA . SER A 1 194 ? -4.168 7.027 -32.626 1.00 41.31 194 SER A CA 1
ATOM 1460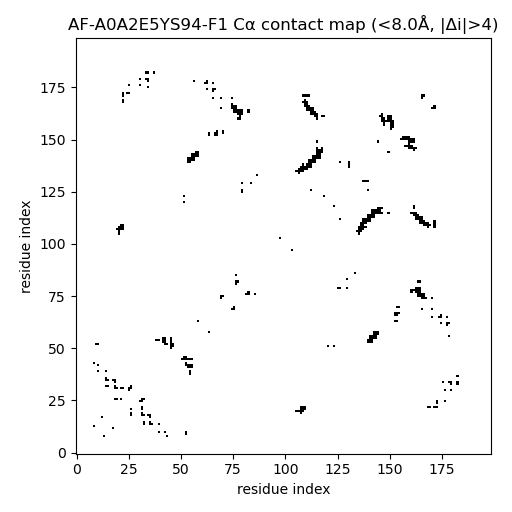 C C . SER A 1 194 ? -5.313 7.303 -33.607 1.00 41.31 194 SER A C 1
ATOM 1462 O O . SER A 1 194 ? -5.741 6.376 -34.300 1.00 41.31 194 SER A O 1
ATOM 1464 N N . PRO A 1 195 ? -5.844 8.536 -33.689 1.00 49.31 195 PRO A N 1
ATOM 1465 C CA . PRO A 1 195 ? -6.847 8.871 -34.682 1.00 49.31 195 PRO A CA 1
ATOM 1466 C C . PRO A 1 195 ? -6.184 8.942 -36.059 1.00 49.31 195 PRO A C 1
ATOM 1468 O O . PRO A 1 195 ? -5.275 9.731 -36.300 1.00 49.31 195 PRO A O 1
ATOM 1471 N N . SER A 1 196 ? -6.680 8.108 -36.967 1.00 48.09 196 SER A N 1
ATOM 1472 C CA . SER A 1 196 ? -6.542 8.295 -38.406 1.00 48.09 196 SER A CA 1
ATOM 1473 C C . SER A 1 196 ? -7.159 9.643 -38.789 1.00 48.09 196 SER A C 1
ATOM 1475 O O . SER A 1 196 ? -8.360 9.723 -39.035 1.00 48.09 196 SER A O 1
ATOM 1477 N N . THR A 1 197 ? -6.362 10.707 -38.845 1.00 49.44 197 THR A N 1
ATOM 1478 C CA . THR A 1 197 ? -6.702 11.891 -39.641 1.00 49.44 197 THR A CA 1
ATOM 1479 C C . THR A 1 197 ? -6.378 11.585 -41.095 1.00 49.44 197 THR A C 1
ATOM 1481 O O . THR A 1 197 ? -5.249 11.773 -41.545 1.00 49.44 197 THR A O 1
ATOM 1484 N N . ALA A 1 198 ? -7.380 11.056 -41.791 1.00 50.62 198 ALA A N 1
ATOM 1485 C CA . ALA A 1 198 ? -7.493 11.140 -43.234 1.00 50.62 198 ALA A CA 1
ATOM 1486 C C . ALA A 1 198 ? -8.609 12.145 -43.529 1.00 50.62 198 ALA A C 1
ATOM 1488 O O . ALA A 1 198 ? -9.771 11.858 -43.246 1.00 50.62 198 ALA A O 1
ATOM 1489 N N . ASP A 1 199 ? -8.211 13.322 -43.998 1.00 49.72 199 ASP A N 1
ATOM 1490 C CA . ASP A 1 199 ? -8.871 14.090 -45.059 1.00 49.72 199 ASP A CA 1
ATOM 1491 C C . ASP A 1 199 ? -7.860 15.102 -45.622 1.00 49.72 199 ASP A C 1
ATOM 1493 O O . ASP A 1 199 ? -7.178 15.770 -44.806 1.00 49.72 199 ASP A O 1
#

Sequence (199 aa):
MGDQGGGHSRSGLTREALAGAMPRSLIAEGRAERLALDWVARVDRAVAEGEPAFPRYPLCAGLRVALFEARRARRVVRGLEGAEGALGTQERGLAQAAATRPEANRRRISRLLVVSADGSARFYRGVDRLRHRYAARLEAVLVECDEIELGGAVFGDGCRARALMIDHKEAVARFLGVLDERIGGAGSREDAASPSTAD

Solvent-accessible surface area (backbone atoms only — not comparable to full-atom values): 10739 Å² total; per-residue (Å²): 140,75,85,82,79,75,76,75,58,92,54,96,58,53,51,67,58,42,22,71,14,41,31,67,67,40,46,76,70,67,46,20,56,62,45,21,49,54,41,50,54,35,19,55,49,25,47,74,73,74,43,71,76,35,28,70,43,73,73,42,72,63,50,36,52,40,43,30,52,24,38,75,69,70,28,55,33,64,33,66,68,48,34,52,55,52,51,55,52,49,51,55,54,46,56,66,52,41,80,78,46,81,84,75,77,67,52,35,41,30,30,33,36,46,26,29,61,71,63,51,73,72,53,51,56,48,52,50,52,53,32,64,77,42,48,55,30,34,43,64,38,33,28,61,39,38,32,53,57,48,10,27,45,48,73,35,83,95,31,68,30,56,30,31,22,34,69,30,42,69,51,36,41,51,41,51,48,50,51,43,55,48,56,59,55,50,60,68,57,60,76,74,66,72,83,84,84,81,131

Mean predicted aligned error: 7.77 Å

pLDDT: mean 86.86, std 19.01, range [29.34, 98.75]

Nearest PDB structures (foldseek):
  9e7f-assembly1_AZ  TM=8.610E-01  e=6.668E-03  Pyrobaculum calidifontis JCM 11548
  7q08-assembly1_AD  TM=7.885E-01  e=2.587E-02  Candida albicans SC5314
  8rxx-assembly1_Ld  TM=7.420E-01  e=1.681E-02  Leishmania major strain Friedlin
  5xyi-assembly1_M  TM=7.243E-01  e=3.521E-02  Trichomonas vaginalis
  5v4f-assembly1_A  TM=3.985E-01  e=4.309E+00  Yersinia pestis

Secondary structure (DSSP, 8-state):
---------SSS--HHHHHHHS-HHHHHTT-HHHHHHHHHHHHHHHHHTT--SS-EEE--HHHHHHHHHHHHTT-EEEHHHHHHHHHHHHHHHHHHHHTT-GGG-S----EEEEEETT--HHHHHHHHHHHHHTTTTEEEEEEES-HHHHHHHHH-TT---SEEEE-SHHHHHHHHHHHHHHHHHHHHHHTT-------

Radius of gyration: 18.12 Å; Cα contacts (8 Å, |Δi|>4): 270; chains: 1; bounding box: 46×41×64 Å

Foldseek 3Di:
DDPPPPPPQPPNDDLVLQLVQEQPVCNVVVLSSLLSVLFSVQLVVCVVVVHQSGREAADDPQLLVLQQVLLVVVQKFADLVRVLVLLVVVVVVVVVVCVPPVPPQRQHAFKEKEFEPPDDPVVSVSVVVSCVVNVSHYDYHYYDHAQQVVLCSRPNHPGGGRIMMRRGNVSSNSSSVVVSVVSVVVVVVVVVDDDPPDD